Protein AF-H9CIJ1-F1 (afdb_monomer_lite)

Secondary structure (DSSP, 8-state):
-------TT-HHHHHHHHHHHHHHHTTS---EEEEE-S-GGGHHHHHHHHHHHSS-SSS-EEEEEPSP--SSHHHHHHHHHHHTTT--GGGEEE--GGGGSHHHHHHHHHHHS-TTHHHHSSTTT----------SS--TT-HHHHHHHHHIIIIIIIIIHHHHHHHHPPPPSSSSHHHHHHHHHHHHHHSPPPPGGG--------EEETTEEE-

Sequence (215 aa):
CFYHSGQYDSQDHFAQLDKKLKEHEGGRIPNRLFYLSIPPNIFIDAVRCASLSASSGNGWTRVIVEKPFGRDSESSAALTKALKQYLEEDQIFRIDHYLGKELVENLSVLRFSNLIFEPLWSRQYIRNVQLIFSEDFGTEGRGGYFDNYGIIRDIMQNHLLQILALFAMETPVSLDAEDIRNEKVKVLRSMRPLQLENVVTGQYKSHVRGGVTYP

InterPro domains:
  IPR001282 Glucose-6-phosphate dehydrogenase [PR00079] (62-75)
  IPR001282 Glucose-6-phosphate dehydrogenase [PR00079] (86-114)
  IPR001282 Glucose-6-phosphate dehydrogenase [PR00079] (138-155)
  IPR001282 Glucose-6-phosphate dehydrogenase [PR00079] (156-172)
  IPR001282 Glucose-6-phosphate dehydrogenase [PTHR23429] (1-211)
  IPR019796 Glucose-6-phosphate dehydrogenase, active site [PS00069] (96-102)
  IPR022674 Glucose-6-phosphate dehydrogenase, NAD-binding [PF00479] (1-106)
  IPR022675 Glucose-6-phosphate dehydrogenase, C-terminal [PF02781] (109-207)
  IPR036291 NAD(P)-binding domain superfamily [SSF51735] (1-109)

pLDDT: mean 92.97, std 5.5, range [62.75, 98.31]

Foldseek 3Di:
DDDADDDQQDLVSLLVVQVVVVVVCVPDQDEEEAEPPDDPVSVLSNLQSCLPRPARPRYHAAYEDEDDCAQDPVSNVVSVVSNVVRDDPVRYHYDDPLCVDPVLVCLLCVAPVDPVNPVCLDPVNDPDDDDDDDDQADCVPVCVVCVVRDPCSVDVVGNVLSSVLSSNFDNFPDPDPVSSVVSSVVVVVPDDDDDVVNDDDDDDDWDDDPNDIGD

Structure (mmCIF, N/CA/C/O backbone):
data_AF-H9CIJ1-F1
#
_entry.id   AF-H9CIJ1-F1
#
loop_
_atom_site.group_PDB
_atom_site.id
_atom_site.type_symbol
_atom_site.label_atom_id
_atom_site.label_alt_id
_atom_site.label_comp_id
_atom_site.label_asym_id
_atom_site.label_entity_id
_atom_site.label_seq_id
_atom_site.pdbx_PDB_ins_code
_atom_site.Cartn_x
_atom_site.Cartn_y
_atom_site.Cartn_z
_atom_site.occupancy
_atom_site.B_iso_or_equiv
_atom_site.auth_seq_id
_atom_site.auth_comp_id
_atom_site.auth_asym_id
_atom_site.auth_atom_id
_atom_site.pdbx_PDB_model_num
ATOM 1 N N . CYS A 1 1 ? 27.612 -1.703 -7.496 1.00 87.94 1 CYS A N 1
ATOM 2 C CA . CYS A 1 1 ? 26.614 -0.614 -7.519 1.00 87.94 1 CYS A CA 1
ATOM 3 C C . CYS A 1 1 ? 26.983 0.315 -8.666 1.00 87.94 1 CYS A C 1
ATOM 5 O O . CYS A 1 1 ? 28.164 0.618 -8.797 1.00 87.94 1 CYS A O 1
ATOM 7 N N . PHE A 1 2 ? 26.028 0.698 -9.509 1.00 94.06 2 PHE A N 1
ATOM 8 C CA . PHE A 1 2 ? 26.248 1.635 -10.610 1.00 94.06 2 PHE A CA 1
ATOM 9 C C . PHE A 1 2 ? 25.092 2.635 -10.664 1.00 94.06 2 PHE A C 1
ATOM 11 O O . PHE A 1 2 ? 24.019 2.375 -10.123 1.00 94.06 2 PHE A O 1
ATOM 18 N N . TYR A 1 3 ? 25.324 3.768 -11.318 1.00 95.75 3 TYR A N 1
ATOM 19 C CA . TYR A 1 3 ? 24.319 4.797 -11.552 1.00 95.75 3 TYR A CA 1
ATOM 20 C C . TYR A 1 3 ? 24.080 4.956 -13.056 1.00 95.75 3 TYR A C 1
ATOM 22 O O . TYR A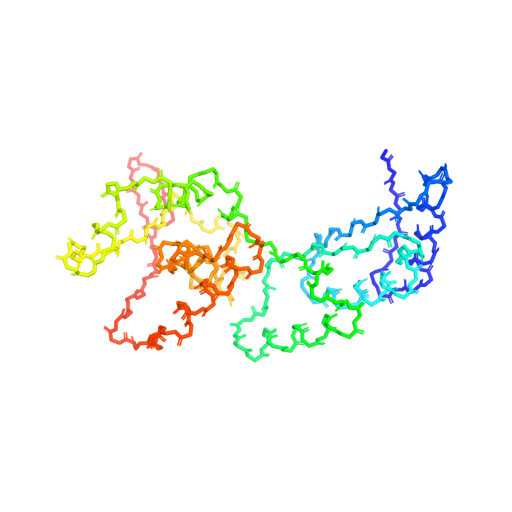 1 3 ? 25.017 4.851 -13.852 1.00 95.75 3 TYR A O 1
ATOM 30 N N . HIS A 1 4 ? 22.831 5.210 -13.438 1.00 95.62 4 HIS A N 1
ATOM 31 C CA . HIS A 1 4 ? 22.439 5.510 -14.810 1.00 95.62 4 HIS A CA 1
ATOM 32 C C . HIS A 1 4 ? 21.475 6.700 -14.810 1.00 95.62 4 HIS A C 1
ATOM 34 O O . HIS A 1 4 ? 20.435 6.655 -14.157 1.00 95.62 4 HIS A O 1
ATOM 40 N N . SER A 1 5 ? 21.839 7.773 -15.512 1.00 97.25 5 SER A N 1
ATOM 41 C CA . SER A 1 5 ? 21.004 8.967 -15.664 1.00 97.25 5 SER A CA 1
ATOM 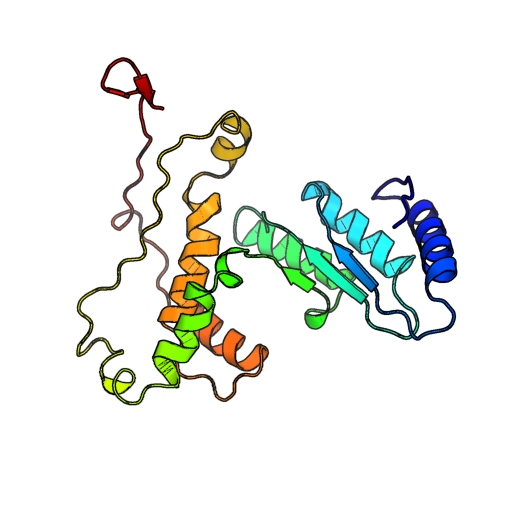42 C C . SER A 1 5 ? 1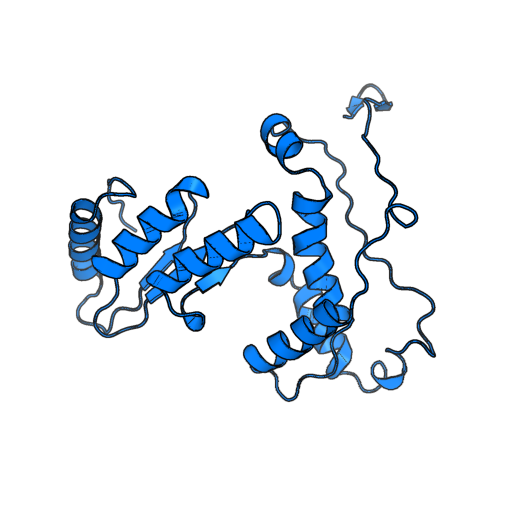9.968 8.769 -16.768 1.00 97.25 5 SER A C 1
ATOM 44 O O . SER A 1 5 ? 20.327 8.330 -17.858 1.00 97.25 5 SER A O 1
ATOM 46 N N . GLY A 1 6 ? 18.721 9.170 -16.529 1.00 96.06 6 GLY A N 1
ATOM 47 C CA . GLY A 1 6 ? 17.650 9.094 -17.519 1.00 96.06 6 GLY A CA 1
ATOM 48 C C . GLY A 1 6 ? 16.382 9.813 -17.065 1.00 96.06 6 GLY A C 1
ATOM 49 O O . GLY A 1 6 ? 16.273 10.240 -15.918 1.00 96.06 6 GLY A O 1
ATOM 50 N N . GLN A 1 7 ? 15.435 9.943 -17.990 1.00 96.69 7 GLN A N 1
ATOM 51 C CA . GLN A 1 7 ? 14.094 10.486 -17.743 1.00 96.69 7 GLN A CA 1
ATOM 52 C C . GLN A 1 7 ? 13.100 9.348 -17.505 1.00 96.69 7 GLN A C 1
ATOM 54 O O . GLN A 1 7 ? 13.208 8.295 -18.135 1.00 96.69 7 GLN A O 1
ATOM 59 N N . TYR A 1 8 ? 12.126 9.569 -16.622 1.00 96.25 8 TYR A N 1
ATOM 60 C CA . TYR A 1 8 ? 11.169 8.539 -16.202 1.00 96.25 8 TYR A CA 1
ATOM 61 C C . TYR A 1 8 ? 10.128 8.170 -17.267 1.00 96.25 8 TYR A C 1
ATOM 63 O O . TYR A 1 8 ? 9.549 7.090 -17.211 1.00 96.25 8 TYR A O 1
ATOM 71 N N . ASP A 1 9 ? 9.896 9.054 -18.233 1.00 95.38 9 ASP A N 1
ATOM 72 C CA . ASP A 1 9 ? 8.912 8.924 -19.308 1.00 95.38 9 ASP A CA 1
ATOM 73 C C . ASP A 1 9 ? 9.524 8.508 -20.658 1.00 95.38 9 ASP A C 1
ATOM 75 O O . ASP A 1 9 ? 8.799 8.322 -21.637 1.00 95.38 9 ASP A O 1
ATOM 79 N N . SER A 1 10 ? 10.846 8.321 -20.717 1.00 97.44 10 SER A N 1
ATOM 80 C CA . SER A 1 10 ? 11.573 8.015 -21.950 1.00 97.44 10 SER A CA 1
ATOM 81 C C . SER A 1 10 ? 11.865 6.521 -22.090 1.00 97.44 10 SER A C 1
ATOM 83 O O . SER A 1 10 ? 12.721 5.963 -21.398 1.00 97.44 10 SER A O 1
ATOM 85 N N . GLN A 1 11 ? 11.213 5.879 -23.062 1.00 96.44 11 GLN A N 1
ATOM 86 C CA . GLN A 1 11 ? 11.488 4.480 -23.409 1.00 96.44 11 GLN A CA 1
ATOM 87 C C . GLN A 1 11 ? 12.934 4.265 -23.877 1.00 96.44 11 GLN A C 1
ATOM 89 O O . GLN A 1 11 ? 13.514 3.228 -23.560 1.00 96.44 11 GLN A O 1
ATOM 94 N N . ASP A 1 12 ? 13.532 5.242 -24.566 1.00 97.69 12 ASP A N 1
ATOM 95 C CA . ASP A 1 12 ? 14.924 5.173 -25.022 1.00 97.69 12 ASP A CA 1
ATOM 96 C C . ASP A 1 12 ? 15.903 5.147 -23.845 1.00 97.69 12 ASP A C 1
ATOM 98 O O . ASP A 1 12 ? 16.852 4.361 -23.845 1.00 97.69 12 ASP A O 1
ATOM 102 N N . HIS A 1 13 ? 15.663 5.959 -22.810 1.00 97.88 13 HIS A N 1
ATOM 103 C CA . HIS A 1 13 ? 16.471 5.922 -21.590 1.00 97.88 13 HIS A CA 1
ATOM 104 C C . HIS A 1 13 ? 16.304 4.593 -20.841 1.00 97.88 13 HIS A C 1
ATOM 106 O O . HIS A 1 13 ? 17.291 4.030 -20.372 1.00 97.88 13 HIS A O 1
ATOM 112 N N . PHE A 1 14 ? 15.097 4.022 -20.791 1.00 97.88 14 PHE A N 1
ATOM 113 C CA . PHE A 1 14 ? 14.906 2.687 -20.213 1.00 97.88 14 PHE A CA 1
ATOM 114 C C . PHE A 1 14 ? 15.541 1.568 -21.052 1.00 97.88 14 PHE A C 1
ATOM 116 O O . PHE A 1 14 ? 16.057 0.609 -20.487 1.00 97.88 14 PHE A O 1
ATOM 123 N N . ALA A 1 15 ? 15.590 1.695 -22.379 1.00 97.62 15 ALA A N 1
ATOM 124 C CA . ALA A 1 15 ? 16.319 0.758 -23.233 1.00 97.62 15 ALA A CA 1
ATOM 125 C C . ALA A 1 15 ? 17.843 0.854 -23.019 1.00 97.62 15 ALA A C 1
ATOM 127 O O . ALA A 1 15 ? 18.559 -0.146 -23.090 1.00 97.62 15 ALA A O 1
ATOM 128 N N . GLN A 1 16 ? 18.367 2.048 -22.726 1.00 97.56 16 GLN A N 1
ATOM 129 C CA . GLN A 1 16 ? 19.763 2.220 -22.308 1.00 97.56 16 GLN A CA 1
ATOM 130 C C . GLN A 1 16 ? 20.016 1.613 -20.921 1.00 97.56 16 GLN A C 1
ATOM 132 O O . GLN A 1 16 ? 21.038 0.947 -20.727 1.00 97.56 16 GLN A O 1
ATOM 137 N N . LEU A 1 17 ? 19.070 1.769 -19.990 1.00 97.19 17 LEU A N 1
ATOM 138 C CA . LEU A 1 17 ? 19.109 1.105 -18.689 1.00 97.19 17 LEU A CA 1
ATOM 139 C C . LEU A 1 17 ? 19.108 -0.423 -18.839 1.00 97.19 17 LEU A C 1
ATOM 141 O O . LEU A 1 17 ? 19.898 -1.086 -18.178 1.00 97.19 17 LEU A O 1
ATOM 145 N N . ASP A 1 18 ? 18.293 -0.991 -19.730 1.00 96.31 18 ASP A N 1
ATOM 146 C CA . ASP A 1 18 ? 18.285 -2.431 -20.020 1.00 96.31 18 ASP A CA 1
ATOM 147 C C . ASP A 1 18 ? 19.647 -2.938 -20.508 1.00 96.31 18 ASP A C 1
ATOM 149 O O . ASP A 1 18 ? 20.139 -3.953 -20.013 1.00 96.31 18 ASP A O 1
ATOM 153 N N . LYS A 1 19 ? 20.302 -2.209 -21.422 1.00 95.00 19 LYS A N 1
ATOM 154 C CA . LYS A 1 19 ? 21.665 -2.543 -21.874 1.00 95.00 19 LYS A CA 1
ATOM 155 C C . LYS A 1 19 ? 22.646 -2.567 -20.702 1.00 95.00 19 LYS A C 1
ATOM 157 O O . LYS A 1 19 ? 23.382 -3.537 -20.544 1.00 95.00 19 LYS A O 1
ATOM 162 N N . LYS A 1 20 ? 22.595 -1.543 -19.845 1.00 94.94 20 LYS A N 1
ATOM 163 C CA . LYS A 1 20 ? 23.394 -1.463 -18.613 1.00 94.94 20 LYS A CA 1
ATOM 164 C C . LYS A 1 20 ? 23.110 -2.621 -17.658 1.00 94.94 20 LYS A C 1
ATOM 166 O O . LYS A 1 20 ? 24.041 -3.183 -17.095 1.00 94.94 20 LYS A O 1
ATOM 171 N N . LEU A 1 21 ? 21.846 -2.997 -17.472 1.00 94.44 21 LEU A N 1
ATOM 172 C CA . LEU A 1 21 ? 21.475 -4.137 -16.633 1.00 94.44 21 LEU A CA 1
ATOM 173 C C . LEU A 1 21 ? 22.071 -5.433 -17.194 1.00 94.44 21 LEU A C 1
ATOM 175 O O . LEU A 1 21 ? 22.736 -6.154 -16.457 1.00 94.44 21 LEU A O 1
ATOM 179 N N . LYS A 1 22 ? 21.941 -5.675 -18.504 1.00 92.88 22 LYS A N 1
ATOM 180 C CA . LYS A 1 22 ? 22.486 -6.863 -19.186 1.00 92.88 22 LYS A CA 1
ATOM 181 C C . LYS A 1 22 ? 24.000 -7.013 -19.040 1.00 92.88 22 LYS A C 1
ATOM 183 O O . LYS A 1 22 ? 24.475 -8.132 -18.854 1.00 92.88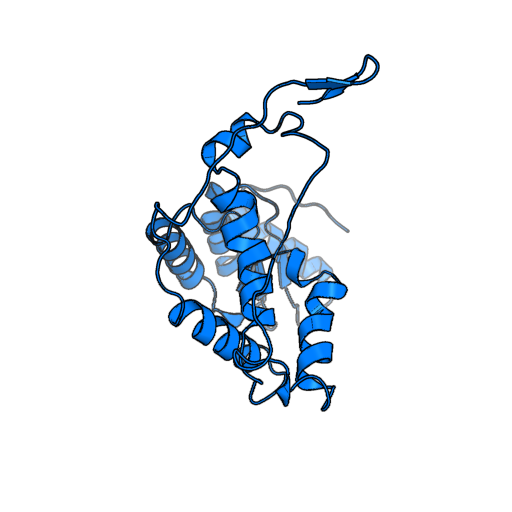 22 LYS A O 1
ATOM 188 N N . GLU A 1 23 ? 24.755 -5.911 -19.048 1.00 92.56 23 GLU A N 1
ATOM 189 C CA . GLU A 1 23 ? 26.204 -5.917 -18.767 1.00 92.56 23 GLU A CA 1
ATOM 190 C C . GLU A 1 23 ? 26.532 -6.524 -17.388 1.00 92.56 23 GLU A C 1
ATOM 192 O O . GLU A 1 23 ? 27.588 -7.129 -17.206 1.00 92.56 23 GLU A O 1
ATOM 197 N N . HIS A 1 24 ? 25.617 -6.406 -16.421 1.00 89.44 24 HIS A N 1
ATOM 198 C CA . HIS A 1 24 ? 25.786 -6.877 -15.045 1.00 89.44 24 HIS A CA 1
ATOM 199 C C . HIS A 1 24 ? 25.094 -8.217 -14.739 1.00 89.44 24 HIS A C 1
ATOM 201 O O . HIS A 1 24 ? 25.317 -8.784 -13.669 1.00 89.44 24 HIS A O 1
ATOM 207 N N . GLU A 1 25 ? 24.286 -8.753 -15.654 1.00 90.62 25 GLU A N 1
ATOM 208 C CA . GLU A 1 25 ? 23.528 -9.999 -15.452 1.00 90.62 25 GLU A CA 1
ATOM 209 C C . GLU A 1 25 ? 24.384 -11.264 -15.649 1.00 90.62 25 GLU A C 1
ATOM 211 O O . GLU A 1 25 ? 24.026 -12.346 -15.176 1.00 90.62 25 GLU A O 1
ATOM 216 N N . GLY A 1 26 ? 25.549 -11.138 -16.297 1.00 80.00 26 GLY A N 1
ATOM 217 C CA . GLY A 1 26 ? 26.584 -12.179 -16.327 1.00 80.00 26 GLY A CA 1
ATOM 218 C C . GLY A 1 26 ? 26.123 -13.526 -16.898 1.00 80.00 26 GLY A C 1
ATOM 219 O O . GLY A 1 26 ? 26.611 -14.568 -16.465 1.00 80.00 26 GLY A O 1
ATOM 220 N N . GLY A 1 27 ? 25.153 -13.519 -17.821 1.00 77.38 27 GLY A N 1
ATOM 221 C CA . GLY A 1 27 ? 24.619 -14.723 -18.472 1.00 77.38 27 GLY A CA 1
ATOM 222 C C . GLY A 1 27 ? 23.672 -15.575 -17.615 1.00 77.38 27 GLY A C 1
ATOM 223 O O . GLY A 1 27 ? 23.308 -16.674 -18.029 1.00 77.38 27 GLY A O 1
ATOM 224 N N . ARG A 1 28 ? 23.263 -15.104 -16.430 1.00 84.69 28 ARG A N 1
ATOM 225 C CA . ARG A 1 28 ? 22.241 -15.765 -15.598 1.00 84.69 28 ARG A CA 1
ATOM 226 C C . ARG A 1 28 ? 20.836 -15.369 -16.051 1.00 84.69 28 ARG A C 1
ATOM 228 O O . ARG A 1 28 ? 20.667 -14.352 -16.715 1.00 84.69 28 ARG A O 1
ATOM 235 N N . ILE A 1 29 ? 19.822 -16.140 -15.644 1.00 88.06 29 ILE A N 1
ATOM 236 C CA . ILE A 1 29 ? 18.417 -15.719 -15.764 1.00 88.06 29 ILE A CA 1
ATOM 237 C C . ILE A 1 29 ? 18.234 -14.470 -14.889 1.00 88.06 29 ILE A C 1
ATOM 239 O O . ILE A 1 29 ? 18.385 -14.573 -13.666 1.00 88.06 29 ILE A O 1
ATOM 243 N N . PRO A 1 30 ? 17.955 -13.292 -15.473 1.00 90.75 30 PRO A N 1
ATOM 244 C CA . PRO A 1 30 ? 17.971 -12.068 -14.702 1.00 90.75 30 PRO A CA 1
ATOM 245 C C . PRO A 1 30 ? 16.626 -11.844 -14.031 1.00 90.75 30 PRO A C 1
ATOM 247 O O . PRO A 1 30 ? 15.597 -11.777 -14.688 1.00 90.75 30 PRO A O 1
ATOM 250 N N . ASN A 1 31 ? 16.623 -11.695 -12.716 1.00 95.06 31 ASN A N 1
ATOM 251 C CA . ASN A 1 31 ? 15.443 -11.262 -11.982 1.00 95.06 31 ASN A CA 1
ATOM 252 C C . ASN A 1 31 ? 15.577 -9.771 -11.683 1.00 95.06 31 ASN A C 1
ATOM 254 O O . ASN A 1 31 ? 16.600 -9.344 -11.144 1.00 95.06 31 ASN A O 1
ATOM 258 N N . ARG A 1 32 ? 14.570 -8.975 -12.052 1.00 96.06 32 ARG A N 1
ATOM 259 C CA . ARG A 1 32 ? 14.630 -7.510 -11.980 1.00 96.06 32 ARG A CA 1
ATOM 260 C C . ARG A 1 32 ? 13.612 -6.974 -10.985 1.00 96.06 32 ARG A C 1
ATOM 262 O O . ARG A 1 32 ? 12.416 -7.232 -11.102 1.00 96.06 32 ARG A O 1
ATOM 269 N N . LEU A 1 33 ? 14.099 -6.207 -10.016 1.00 97.38 33 LEU A N 1
ATOM 270 C CA . LEU A 1 33 ? 13.287 -5.529 -9.012 1.00 97.38 33 LEU A CA 1
ATOM 271 C C . LEU A 1 33 ? 13.433 -4.017 -9.190 1.00 97.38 33 LEU A C 1
ATOM 273 O O . LEU A 1 33 ? 14.516 -3.471 -8.988 1.00 97.38 33 LEU A O 1
ATOM 277 N N . PHE A 1 34 ? 12.345 -3.348 -9.555 1.00 97.56 34 PHE A N 1
ATOM 278 C CA . PHE A 1 34 ? 12.297 -1.895 -9.686 1.00 97.56 34 PHE A CA 1
ATOM 279 C C . PHE A 1 34 ? 11.691 -1.286 -8.425 1.00 97.56 34 PHE A C 1
ATOM 281 O O . PHE A 1 34 ? 10.513 -1.488 -8.147 1.00 97.56 34 PHE A O 1
ATOM 288 N N . TYR A 1 35 ? 12.483 -0.532 -7.662 1.00 97.75 35 TYR A N 1
ATOM 289 C CA . TYR A 1 35 ? 11.990 0.218 -6.506 1.00 97.75 35 TYR A CA 1
ATOM 290 C C . TYR A 1 35 ? 11.657 1.651 -6.921 1.00 97.75 35 TYR A C 1
ATOM 292 O O . TYR A 1 35 ? 12.555 2.433 -7.236 1.00 97.75 35 TYR A O 1
ATOM 300 N N . LEU A 1 36 ? 10.375 2.017 -6.903 1.00 96.12 36 LEU A N 1
ATOM 301 C CA . LEU A 1 36 ? 9.918 3.346 -7.310 1.00 96.12 36 LEU A CA 1
ATOM 302 C C . LEU A 1 36 ? 9.931 4.322 -6.133 1.00 96.12 36 LEU A C 1
ATOM 304 O O . LEU A 1 36 ? 8.896 4.682 -5.581 1.00 96.12 36 LEU A O 1
ATOM 308 N N . SER A 1 37 ? 11.132 4.783 -5.778 1.00 94.38 37 SER A N 1
ATOM 309 C CA . SER A 1 37 ? 11.338 5.873 -4.814 1.00 94.38 37 SER A CA 1
ATOM 310 C C . SER A 1 37 ? 11.217 7.236 -5.510 1.00 94.38 37 SER A C 1
ATOM 312 O O . SER A 1 37 ? 12.170 8.009 -5.599 1.00 94.38 37 SER A O 1
ATOM 314 N N . ILE A 1 38 ? 10.050 7.482 -6.111 1.00 94.00 38 ILE A N 1
ATOM 315 C CA . ILE A 1 38 ? 9.760 8.657 -6.947 1.00 94.00 38 ILE A CA 1
ATOM 316 C C . ILE A 1 38 ? 8.377 9.238 -6.609 1.00 94.00 38 ILE A C 1
ATOM 318 O O . ILE A 1 38 ? 7.569 8.568 -5.969 1.00 94.00 38 ILE A O 1
ATOM 322 N N . PRO A 1 39 ? 8.065 10.476 -7.029 1.00 90.62 39 PRO A N 1
ATOM 323 C CA . PRO A 1 39 ? 6.733 11.045 -6.851 1.00 90.62 39 PRO A CA 1
ATOM 324 C C . PRO A 1 39 ? 5.611 10.231 -7.542 1.00 90.62 39 PRO A C 1
ATOM 326 O O . PRO A 1 39 ? 5.806 9.755 -8.665 1.00 90.62 39 PRO A O 1
ATOM 329 N N . PRO A 1 40 ? 4.404 10.127 -6.944 1.00 87.69 40 PRO A N 1
ATOM 330 C CA . PRO A 1 40 ? 3.308 9.293 -7.459 1.00 87.69 40 PRO A CA 1
ATOM 331 C C . PRO A 1 40 ? 2.822 9.647 -8.864 1.00 87.69 40 PRO A C 1
ATOM 333 O O . PRO A 1 40 ? 2.372 8.776 -9.605 1.00 87.69 40 PRO A O 1
ATOM 336 N N . ASN A 1 41 ? 2.922 10.921 -9.251 1.00 88.94 41 ASN A N 1
ATOM 337 C CA . ASN A 1 41 ? 2.524 11.398 -10.576 1.00 88.94 41 ASN A CA 1
ATOM 338 C C . ASN A 1 41 ? 3.388 10.824 -11.710 1.00 88.94 41 ASN A C 1
ATOM 340 O O . ASN A 1 41 ? 3.000 10.945 -12.863 1.00 88.94 41 ASN A O 1
ATOM 344 N N . ILE A 1 42 ? 4.527 10.204 -11.387 1.00 94.31 42 ILE A N 1
ATOM 345 C CA . ILE A 1 42 ? 5.480 9.644 -12.354 1.00 94.31 42 ILE A CA 1
ATOM 346 C C . ILE A 1 42 ? 5.445 8.101 -12.351 1.00 94.31 42 ILE A C 1
ATOM 348 O O . ILE A 1 42 ? 6.026 7.459 -13.223 1.00 94.31 42 ILE A O 1
ATOM 352 N N . PHE A 1 43 ? 4.723 7.470 -11.412 1.00 93.19 43 PHE A N 1
ATOM 353 C CA . PHE A 1 43 ? 4.672 6.006 -11.287 1.00 93.19 43 PHE A CA 1
ATOM 354 C C . PHE A 1 43 ? 4.281 5.309 -12.584 1.00 93.19 43 PHE A C 1
ATOM 356 O O . PHE A 1 43 ? 4.948 4.363 -12.991 1.00 93.19 43 PHE A O 1
ATOM 363 N N . ILE A 1 44 ? 3.217 5.774 -13.239 1.00 95.62 44 ILE A N 1
ATOM 364 C CA . ILE A 1 44 ? 2.688 5.104 -14.430 1.00 95.62 44 ILE A CA 1
ATOM 365 C C . ILE A 1 44 ? 3.662 5.203 -15.602 1.00 95.62 44 ILE A C 1
ATOM 367 O O . ILE A 1 44 ? 3.883 4.203 -16.282 1.00 95.62 44 ILE A O 1
ATOM 371 N N . ASP A 1 45 ? 4.286 6.362 -15.810 1.00 96.38 45 ASP A N 1
ATOM 372 C CA . ASP A 1 45 ? 5.265 6.541 -16.883 1.00 96.38 45 ASP A CA 1
ATOM 373 C C . ASP A 1 45 ? 6.506 5.671 -16.662 1.00 96.38 45 ASP A C 1
ATOM 375 O O . ASP A 1 45 ? 6.935 4.972 -17.584 1.00 96.38 45 ASP A O 1
ATOM 379 N N . ALA A 1 46 ? 7.018 5.633 -15.427 1.00 96.88 46 ALA A N 1
ATOM 380 C CA . ALA A 1 46 ? 8.154 4.794 -15.064 1.00 96.88 46 ALA A CA 1
ATOM 381 C C . ALA A 1 46 ? 7.830 3.299 -15.209 1.00 96.88 46 ALA A C 1
ATOM 383 O O . ALA A 1 46 ? 8.624 2.555 -15.780 1.00 96.88 46 ALA A O 1
ATOM 384 N N . VAL A 1 47 ? 6.656 2.852 -14.744 1.00 97.06 47 VAL A N 1
ATOM 385 C CA . VAL A 1 47 ? 6.202 1.457 -14.883 1.00 97.06 47 VAL A CA 1
ATOM 386 C C . VAL A 1 47 ? 6.024 1.075 -16.345 1.00 97.06 47 VAL A C 1
ATOM 388 O O . VAL A 1 47 ? 6.492 0.011 -16.745 1.00 97.06 47 VAL A O 1
ATOM 391 N N . ARG A 1 48 ? 5.395 1.934 -17.154 1.00 97.44 48 ARG A N 1
ATOM 392 C CA . ARG A 1 48 ? 5.234 1.711 -18.594 1.00 97.44 48 ARG A CA 1
ATOM 393 C C . ARG A 1 48 ? 6.592 1.510 -19.258 1.00 97.44 48 ARG A C 1
ATOM 395 O O . ARG A 1 48 ? 6.784 0.526 -19.963 1.00 97.44 48 ARG A O 1
ATOM 402 N N . CYS A 1 49 ? 7.535 2.425 -19.038 1.00 97.31 49 CYS A N 1
ATOM 403 C CA . CYS A 1 49 ? 8.848 2.350 -19.676 1.00 97.31 49 CYS A CA 1
ATOM 404 C C . CYS A 1 49 ? 9.671 1.160 -19.157 1.00 97.31 49 CYS A C 1
ATOM 406 O O . CYS A 1 49 ? 10.328 0.484 -19.947 1.00 97.31 49 CYS A O 1
ATOM 408 N N . ALA A 1 50 ? 9.592 0.854 -17.858 1.00 96.38 50 ALA A N 1
ATOM 409 C CA . ALA A 1 50 ? 10.241 -0.315 -17.273 1.00 96.38 50 ALA A CA 1
ATOM 410 C C . ALA A 1 50 ? 9.686 -1.623 -17.848 1.00 96.38 50 ALA A C 1
ATOM 412 O O . ALA A 1 50 ? 10.467 -2.480 -18.245 1.00 96.38 50 ALA A O 1
ATOM 413 N N . SER A 1 51 ? 8.361 -1.760 -17.929 1.00 96.12 51 SER A N 1
ATOM 414 C CA . SER A 1 51 ? 7.690 -2.949 -18.465 1.00 96.12 51 SER A CA 1
ATOM 415 C C . SER A 1 51 ? 7.995 -3.153 -19.953 1.00 96.12 51 SER A C 1
ATOM 417 O O . SER A 1 51 ? 8.351 -4.253 -20.356 1.00 96.12 51 SER A O 1
ATOM 419 N N . LEU A 1 52 ? 7.947 -2.093 -20.769 1.00 95.44 52 LEU A N 1
ATOM 420 C CA . LEU A 1 52 ? 8.149 -2.210 -22.218 1.00 95.44 52 LEU A CA 1
ATOM 421 C C . LEU A 1 52 ? 9.617 -2.362 -22.635 1.00 95.44 52 LEU A C 1
ATOM 423 O O . LEU A 1 52 ? 9.904 -3.080 -23.591 1.00 95.44 52 LEU A O 1
ATOM 427 N N . SER A 1 53 ? 10.539 -1.677 -21.954 1.00 96.69 53 SER A N 1
ATOM 428 C CA . SER A 1 53 ? 11.925 -1.548 -22.428 1.00 96.69 53 SER A CA 1
ATOM 429 C C . SER A 1 53 ? 12.961 -2.206 -21.522 1.00 96.69 53 SER A C 1
ATOM 431 O O . SER A 1 53 ? 14.074 -2.458 -21.978 1.00 96.69 53 SER A O 1
ATOM 433 N N . ALA A 1 54 ? 12.638 -2.461 -20.251 1.00 95.69 54 ALA A N 1
ATOM 434 C CA . ALA A 1 54 ? 13.597 -2.933 -19.252 1.00 95.69 54 ALA A CA 1
ATOM 435 C C . ALA A 1 54 ? 13.089 -4.108 -18.403 1.00 95.69 54 ALA A C 1
ATOM 437 O O . ALA A 1 54 ? 13.692 -4.432 -17.373 1.00 95.69 54 ALA A O 1
ATOM 438 N N . SER A 1 55 ? 12.033 -4.800 -18.825 1.00 94.94 55 SER A N 1
ATOM 439 C CA . SER A 1 55 ? 11.606 -6.040 -18.187 1.00 94.94 55 SER A CA 1
ATOM 440 C C . SER A 1 55 ? 12.621 -7.150 -18.446 1.00 94.94 55 SER A C 1
ATOM 442 O O . SER A 1 55 ? 13.285 -7.195 -19.483 1.00 94.94 55 SER A O 1
ATOM 444 N N . SER A 1 56 ? 12.736 -8.082 -17.509 1.00 93.19 56 SER A N 1
ATOM 445 C CA . SER A 1 56 ? 13.481 -9.311 -17.755 1.00 93.19 56 SER A CA 1
ATOM 446 C C . SER A 1 56 ? 12.793 -10.145 -18.836 1.00 93.19 56 SER A C 1
ATOM 448 O O . SER A 1 56 ? 11.582 -10.338 -18.782 1.00 93.19 56 SER A O 1
ATOM 450 N N . GLY A 1 57 ? 13.563 -10.652 -19.803 1.00 87.19 57 GLY A N 1
ATOM 451 C CA . GLY A 1 57 ? 13.033 -11.516 -20.863 1.00 87.19 57 GLY A CA 1
ATOM 452 C C . GLY A 1 57 ? 12.806 -12.970 -20.434 1.00 87.19 57 GLY A C 1
ATOM 453 O O . GLY A 1 57 ? 11.914 -13.620 -20.963 1.00 87.19 57 GLY A O 1
ATOM 454 N N . ASN A 1 58 ? 13.597 -13.475 -19.476 1.00 88.94 58 ASN A N 1
ATOM 455 C CA . ASN A 1 58 ? 13.596 -14.895 -19.081 1.00 88.94 58 ASN A CA 1
ATOM 456 C C . ASN A 1 58 ? 13.386 -15.122 -17.572 1.00 88.94 58 ASN A C 1
ATOM 458 O O . ASN A 1 58 ? 13.205 -16.261 -17.148 1.00 88.94 58 ASN A O 1
ATOM 462 N N . GLY A 1 59 ? 13.479 -14.073 -16.753 1.00 93.25 59 GLY A N 1
ATOM 463 C CA . GLY A 1 59 ? 13.237 -14.114 -15.309 1.00 93.25 59 GLY A CA 1
ATOM 464 C C . GLY A 1 59 ? 12.040 -13.254 -14.923 1.00 93.25 59 GLY A C 1
ATOM 465 O O . GLY A 1 59 ? 11.337 -12.721 -15.780 1.00 93.25 59 GLY A O 1
ATOM 466 N N . TRP A 1 60 ? 11.801 -13.091 -13.622 1.00 95.50 60 TRP A N 1
ATOM 467 C CA . TRP A 1 60 ? 10.697 -12.249 -13.168 1.00 95.50 60 TRP A CA 1
ATOM 468 C C . TRP A 1 60 ? 11.073 -10.767 -13.175 1.00 95.50 60 TRP A C 1
ATOM 470 O O . TRP A 1 60 ? 12.224 -10.380 -12.958 1.00 95.50 60 TRP A O 1
ATOM 480 N N . THR A 1 61 ? 10.056 -9.933 -13.376 1.00 96.94 61 THR A N 1
ATOM 481 C CA . THR A 1 61 ? 10.117 -8.489 -13.146 1.00 96.94 61 THR A CA 1
ATOM 482 C C . THR A 1 61 ? 9.099 -8.138 -12.076 1.00 96.94 61 THR A C 1
ATOM 484 O O . THR A 1 61 ? 7.943 -8.537 -12.183 1.00 96.94 61 THR A O 1
ATOM 487 N N . ARG A 1 62 ? 9.528 -7.430 -11.032 1.00 97.75 62 ARG A N 1
ATOM 488 C CA . ARG A 1 62 ? 8.674 -6.972 -9.930 1.00 97.75 62 ARG A CA 1
ATOM 489 C C . ARG A 1 62 ? 8.900 -5.492 -9.686 1.00 97.75 62 ARG A C 1
ATOM 491 O O . ARG A 1 62 ? 10.017 -4.998 -9.844 1.00 97.75 62 ARG A O 1
ATOM 498 N N . VAL A 1 63 ? 7.850 -4.798 -9.277 1.00 97.88 63 VAL A N 1
ATOM 499 C CA . VAL A 1 63 ? 7.869 -3.363 -9.014 1.00 97.88 63 VAL A CA 1
ATOM 500 C C . VAL A 1 63 ? 7.391 -3.106 -7.595 1.00 97.88 63 VAL A C 1
ATOM 502 O O . VAL A 1 63 ? 6.299 -3.523 -7.216 1.00 97.88 63 VAL A O 1
ATOM 505 N N . ILE A 1 64 ? 8.211 -2.400 -6.825 1.00 97.50 64 ILE A N 1
ATOM 506 C CA . ILE A 1 64 ? 7.870 -1.896 -5.500 1.00 97.50 64 ILE A CA 1
ATOM 507 C C . ILE A 1 64 ? 7.368 -0.459 -5.650 1.00 97.50 64 ILE A C 1
ATOM 509 O O . ILE A 1 64 ? 8.071 0.387 -6.206 1.00 97.50 64 ILE A O 1
ATOM 513 N N . VAL A 1 65 ? 6.163 -0.192 -5.149 1.00 95.12 65 VAL A N 1
ATOM 514 C CA . VAL A 1 65 ? 5.523 1.131 -5.153 1.00 95.12 65 VAL A CA 1
ATOM 515 C C . VAL A 1 65 ? 5.241 1.596 -3.729 1.00 95.12 65 VAL A C 1
ATOM 517 O O . VAL A 1 65 ? 4.745 0.833 -2.899 1.00 95.12 65 VAL A O 1
ATOM 520 N N . GLU A 1 66 ? 5.535 2.864 -3.464 1.00 93.31 66 GLU A N 1
ATOM 521 C CA . GLU A 1 66 ? 5.331 3.513 -2.166 1.00 93.31 66 GLU A CA 1
ATOM 522 C C . GLU A 1 66 ? 4.016 4.293 -2.109 1.00 93.31 66 GLU A C 1
ATOM 524 O O . GLU A 1 66 ? 3.463 4.703 -3.135 1.00 93.31 66 GLU A O 1
ATOM 529 N N . LYS A 1 67 ? 3.522 4.528 -0.887 1.00 90.31 67 LYS A N 1
ATOM 530 C CA . LYS A 1 67 ? 2.371 5.411 -0.659 1.00 90.31 67 LYS A CA 1
ATOM 531 C C . LYS A 1 67 ? 2.698 6.840 -1.129 1.00 90.31 67 LYS A C 1
ATOM 533 O O . LYS A 1 67 ? 3.847 7.270 -1.003 1.00 90.31 67 LYS A O 1
ATOM 538 N N . PRO A 1 68 ? 1.709 7.629 -1.585 1.00 91.44 68 PRO A N 1
ATOM 539 C CA . PRO A 1 68 ? 0.259 7.385 -1.584 1.00 91.44 68 PRO A CA 1
ATOM 540 C C . PRO A 1 68 ? -0.277 6.578 -2.780 1.00 91.44 68 PRO A C 1
ATOM 542 O O . PRO A 1 68 ? 0.089 6.807 -3.929 1.00 91.44 68 PRO A O 1
ATOM 545 N N . PHE A 1 69 ? -1.258 5.707 -2.514 1.00 93.38 69 PHE A N 1
ATOM 546 C CA . PHE A 1 69 ? -1.959 4.896 -3.523 1.00 93.38 69 PHE A CA 1
ATOM 547 C C . PHE A 1 69 ? -3.302 5.517 -3.937 1.00 93.38 69 PHE A C 1
ATOM 549 O O . PHE A 1 69 ? -4.345 4.865 -3.876 1.00 93.38 69 PHE A O 1
ATOM 556 N N . GLY A 1 70 ? -3.279 6.795 -4.319 1.00 92.50 70 GLY A N 1
ATOM 557 C CA . GLY A 1 70 ? -4.481 7.621 -4.489 1.00 92.50 70 GLY A CA 1
ATOM 558 C C . GLY A 1 70 ? -4.872 8.366 -3.206 1.00 92.50 70 GLY A C 1
ATOM 559 O O . GLY A 1 70 ? -4.178 8.299 -2.192 1.00 92.50 70 GLY A O 1
ATOM 560 N N . ARG A 1 71 ? -5.971 9.127 -3.263 1.00 93.62 71 ARG A N 1
ATOM 561 C CA . ARG A 1 71 ? -6.499 9.933 -2.139 1.00 93.62 71 ARG A CA 1
ATOM 562 C C . ARG A 1 71 ? -7.889 9.488 -1.675 1.00 93.62 71 ARG A C 1
ATOM 564 O O . ARG A 1 71 ? -8.353 9.940 -0.626 1.00 93.62 71 ARG A O 1
ATOM 571 N N . ASP A 1 72 ? -8.526 8.614 -2.442 1.00 95.00 72 ASP A N 1
ATOM 572 C CA . ASP A 1 72 ? -9.868 8.072 -2.246 1.00 95.00 72 ASP A CA 1
ATOM 573 C C . ASP A 1 72 ? -10.034 6.783 -3.073 1.00 95.00 72 ASP A C 1
ATOM 575 O O . ASP A 1 72 ? -9.114 6.343 -3.769 1.00 95.00 72 ASP A O 1
ATOM 579 N N . SER A 1 73 ? -11.212 6.161 -2.986 1.00 95.38 73 SER A N 1
ATOM 580 C CA . SER A 1 73 ? -11.508 4.913 -3.697 1.00 95.38 73 SER A CA 1
ATOM 581 C C . SER A 1 73 ? -11.405 5.052 -5.219 1.00 95.38 73 SER A C 1
ATOM 583 O O . SER A 1 73 ? -10.990 4.103 -5.881 1.00 95.38 73 SER A O 1
ATOM 585 N N . GLU A 1 74 ? -11.789 6.198 -5.785 1.00 97.62 74 GLU A N 1
ATOM 586 C CA . GLU A 1 74 ? -11.826 6.405 -7.236 1.00 97.62 74 GLU A CA 1
ATOM 587 C C . GLU A 1 74 ? -10.411 6.564 -7.798 1.00 97.62 74 GLU A C 1
ATOM 589 O O . GLU A 1 74 ? -9.998 5.818 -8.688 1.00 97.62 74 GLU A O 1
ATOM 594 N N . SER A 1 75 ? -9.624 7.470 -7.217 1.00 95.94 75 SER A N 1
ATOM 595 C CA . SER A 1 75 ? -8.227 7.693 -7.599 1.00 95.94 75 SER A CA 1
ATOM 596 C C . SER A 1 75 ? -7.348 6.462 -7.351 1.00 95.94 75 SER A C 1
ATOM 598 O O . SER A 1 75 ? -6.469 6.165 -8.162 1.00 95.94 75 SER A O 1
ATOM 600 N N . SER A 1 76 ? -7.604 5.694 -6.285 1.00 95.81 76 SER A N 1
ATOM 601 C CA . SER A 1 76 ? -6.895 4.434 -6.018 1.00 95.81 76 SER A CA 1
ATOM 602 C C . SER A 1 76 ? -7.231 3.343 -7.042 1.00 95.81 76 SER A C 1
ATOM 604 O O . SER A 1 76 ? -6.341 2.632 -7.528 1.00 95.81 76 SER A O 1
ATOM 606 N N . ALA A 1 77 ? -8.506 3.236 -7.437 1.00 96.88 77 ALA A N 1
ATOM 607 C CA . ALA A 1 77 ? -8.935 2.319 -8.487 1.00 96.88 77 ALA A CA 1
ATOM 608 C C . ALA A 1 77 ? -8.344 2.706 -9.851 1.00 96.88 77 ALA A C 1
ATOM 610 O O . ALA A 1 77 ? -7.880 1.830 -10.584 1.00 96.88 77 ALA A O 1
ATOM 611 N N . ALA A 1 78 ? -8.292 4.003 -10.169 1.00 96.56 78 ALA A N 1
ATOM 612 C CA . ALA A 1 78 ? -7.665 4.510 -11.387 1.00 96.56 78 ALA A CA 1
ATOM 613 C C . ALA A 1 78 ? -6.164 4.180 -11.437 1.00 96.56 78 ALA A C 1
ATOM 615 O O . ALA A 1 78 ? -5.693 3.642 -12.441 1.00 96.56 78 ALA A O 1
ATOM 616 N N . LEU A 1 79 ? -5.432 4.411 -10.338 1.00 95.50 79 LEU A N 1
ATOM 617 C CA . LEU A 1 79 ? -4.018 4.040 -10.217 1.00 95.50 79 LEU A CA 1
ATOM 618 C C . LEU A 1 79 ? -3.820 2.531 -10.411 1.00 95.50 79 LEU A C 1
ATOM 620 O O . LEU A 1 79 ? -2.965 2.107 -11.185 1.00 95.50 79 LEU A O 1
ATOM 624 N N . THR A 1 80 ? -4.638 1.713 -9.748 1.00 95.38 80 THR A N 1
ATOM 625 C CA . THR A 1 80 ? -4.568 0.251 -9.866 1.00 95.38 80 THR A CA 1
ATOM 626 C C . THR A 1 80 ? -4.835 -0.209 -11.295 1.00 95.38 80 THR A C 1
ATOM 628 O O . THR A 1 80 ? -4.094 -1.039 -11.816 1.00 95.38 80 THR A O 1
ATOM 631 N N . LYS A 1 81 ? -5.857 0.347 -11.954 1.00 96.69 81 LYS A N 1
ATOM 632 C CA . LYS A 1 81 ? -6.177 0.035 -13.350 1.00 96.69 81 LYS A CA 1
ATOM 633 C C . LYS A 1 81 ? -5.025 0.404 -14.283 1.00 96.69 81 LYS A C 1
ATOM 635 O O . LYS A 1 81 ? -4.732 -0.369 -15.185 1.00 96.69 81 LYS A O 1
ATOM 640 N N . ALA A 1 82 ? -4.378 1.547 -14.064 1.00 96.19 82 ALA A N 1
ATOM 641 C CA . ALA A 1 82 ? -3.244 1.989 -14.869 1.00 96.19 82 ALA A CA 1
ATOM 642 C C . ALA A 1 82 ? -2.007 1.095 -14.674 1.00 96.19 82 ALA A C 1
ATOM 644 O O . ALA A 1 82 ? -1.379 0.713 -15.655 1.00 96.19 82 ALA A O 1
ATOM 645 N N . LEU A 1 83 ? -1.692 0.689 -13.439 1.00 96.06 83 LEU A N 1
ATOM 646 C CA . LEU A 1 83 ? -0.600 -0.259 -13.172 1.00 96.06 83 LEU A CA 1
ATOM 647 C C . LEU A 1 83 ? -0.851 -1.622 -13.838 1.00 96.06 83 LEU A C 1
ATOM 649 O O . LEU A 1 83 ? 0.053 -2.176 -14.460 1.00 96.06 83 LEU A O 1
ATOM 653 N N . LYS A 1 84 ? -2.096 -2.114 -13.783 1.00 96.56 84 LYS A N 1
ATOM 654 C CA . LYS A 1 84 ? -2.514 -3.388 -14.395 1.00 96.56 84 LYS A CA 1
ATOM 655 C C . LYS A 1 84 ? -2.456 -3.427 -15.921 1.00 96.56 84 LYS A C 1
ATOM 657 O O . LYS A 1 84 ? -2.617 -4.490 -16.500 1.00 96.56 84 LYS A O 1
ATOM 662 N N . GLN A 1 85 ? -2.238 -2.293 -16.587 1.00 97.00 85 GLN A N 1
ATOM 663 C CA . GLN A 1 85 ? -1.986 -2.287 -18.032 1.00 97.00 85 GLN A CA 1
ATOM 664 C C . GLN A 1 85 ? -0.600 -2.838 -18.383 1.00 97.00 85 GLN A C 1
ATOM 666 O O . GLN A 1 85 ? -0.387 -3.239 -19.522 1.00 97.00 85 GLN A O 1
ATOM 671 N N . TYR A 1 86 ? 0.334 -2.828 -17.427 1.00 96.75 86 TYR A N 1
ATOM 672 C CA . TYR A 1 86 ? 1.748 -3.126 -17.667 1.00 96.75 86 TYR A CA 1
ATOM 673 C C . TYR A 1 86 ? 2.313 -4.215 -16.757 1.00 96.75 86 TYR A C 1
ATOM 675 O O . TYR A 1 86 ? 3.412 -4.698 -17.026 1.00 96.75 86 TYR A O 1
ATOM 683 N N . LEU A 1 87 ? 1.613 -4.537 -15.667 1.00 96.50 87 LEU A N 1
ATOM 684 C CA . LEU A 1 87 ? 2.049 -5.464 -14.630 1.00 96.50 87 LEU A CA 1
ATOM 685 C C . LEU A 1 87 ? 0.893 -6.371 -14.201 1.00 96.50 87 LEU A C 1
ATOM 687 O O . LEU A 1 87 ? -0.223 -5.897 -13.975 1.00 96.50 87 LEU A O 1
ATOM 691 N N . GLU A 1 88 ? 1.193 -7.645 -13.993 1.00 96.06 88 GLU A N 1
ATOM 692 C CA . GLU A 1 88 ? 0.317 -8.590 -13.302 1.00 96.06 88 GLU A CA 1
ATOM 693 C C . GLU A 1 88 ? 0.323 -8.340 -11.783 1.00 96.06 88 GLU A C 1
ATOM 695 O O . GLU A 1 88 ? 1.235 -7.718 -11.234 1.00 96.06 88 GLU A O 1
ATOM 700 N N . GLU A 1 89 ? -0.705 -8.804 -11.063 1.00 94.31 89 GLU A N 1
ATOM 701 C CA . GLU A 1 89 ? -0.840 -8.515 -9.622 1.00 94.31 89 GLU A CA 1
ATOM 702 C C . GLU A 1 89 ? 0.326 -9.075 -8.787 1.00 94.31 89 GLU A C 1
ATOM 704 O O . GLU A 1 89 ? 0.747 -8.441 -7.824 1.00 94.31 89 GLU A O 1
ATOM 709 N N . ASP A 1 90 ? 0.883 -10.224 -9.170 1.00 95.12 90 ASP A N 1
ATOM 710 C CA . ASP A 1 90 ? 2.039 -10.857 -8.519 1.00 95.12 90 ASP A CA 1
ATOM 711 C C . ASP A 1 90 ? 3.376 -10.143 -8.807 1.00 95.12 90 ASP A C 1
ATOM 713 O O . ASP A 1 90 ? 4.400 -10.435 -8.177 1.00 95.12 90 ASP A O 1
ATOM 717 N N . GLN A 1 91 ? 3.370 -9.169 -9.723 1.00 96.81 91 GLN A N 1
ATOM 718 C CA . GLN A 1 91 ? 4.498 -8.287 -10.012 1.00 96.81 91 GLN A CA 1
ATOM 719 C C . GLN A 1 91 ? 4.455 -6.986 -9.198 1.00 96.81 91 GLN A C 1
ATOM 721 O O . GLN A 1 91 ? 5.470 -6.290 -9.137 1.00 96.81 91 GLN A O 1
ATOM 726 N N . ILE A 1 92 ? 3.325 -6.641 -8.567 1.00 97.12 92 ILE A N 1
ATOM 727 C CA . ILE A 1 92 ? 3.119 -5.346 -7.902 1.00 97.12 92 ILE A CA 1
ATOM 728 C C . ILE A 1 92 ? 3.236 -5.489 -6.380 1.00 97.12 92 ILE A C 1
ATOM 730 O O . ILE A 1 92 ? 2.367 -6.043 -5.710 1.00 97.12 92 ILE A O 1
ATOM 734 N N . PHE A 1 93 ? 4.268 -4.878 -5.804 1.00 97.12 93 PHE A N 1
ATOM 735 C CA . PHE A 1 93 ? 4.524 -4.863 -4.365 1.00 97.12 93 PHE A CA 1
ATOM 736 C C . PHE A 1 93 ? 4.231 -3.470 -3.805 1.00 97.12 93 PHE A C 1
ATOM 738 O O . PHE A 1 93 ? 5.035 -2.549 -3.926 1.00 97.12 93 PHE A O 1
ATOM 745 N N . ARG A 1 94 ? 3.051 -3.303 -3.200 1.00 96.12 94 ARG A N 1
ATOM 746 C CA . ARG A 1 94 ? 2.644 -2.046 -2.552 1.00 96.12 94 ARG A CA 1
ATOM 747 C C . ARG A 1 94 ? 3.160 -2.019 -1.121 1.00 96.12 94 ARG A C 1
ATOM 749 O O . ARG A 1 94 ? 2.786 -2.882 -0.329 1.00 96.12 94 ARG A O 1
ATOM 756 N N . ILE A 1 95 ? 4.005 -1.046 -0.797 1.00 95.75 95 ILE A N 1
ATOM 757 C CA . ILE A 1 95 ? 4.612 -0.956 0.528 1.00 95.75 95 ILE A CA 1
ATOM 758 C C . ILE A 1 95 ? 3.648 -0.331 1.528 1.00 95.75 95 ILE A C 1
ATOM 760 O O . ILE A 1 95 ? 3.183 0.799 1.382 1.00 95.75 95 ILE A O 1
ATOM 764 N N . ASP A 1 96 ? 3.422 -1.084 2.596 1.00 95.94 96 ASP A N 1
ATOM 765 C CA . ASP A 1 96 ? 3.060 -0.562 3.899 1.00 95.94 96 ASP A CA 1
ATOM 766 C C . ASP A 1 96 ? 4.136 -1.033 4.884 1.00 95.94 96 ASP A C 1
ATOM 768 O O . ASP A 1 96 ? 4.178 -2.200 5.272 1.00 95.94 96 ASP A O 1
ATOM 772 N N . HIS A 1 97 ? 5.043 -0.132 5.259 1.00 94.44 97 HIS A N 1
ATOM 773 C CA . HIS A 1 97 ? 6.210 -0.487 6.067 1.00 94.44 97 HIS A CA 1
ATOM 774 C C . HIS A 1 97 ? 5.858 -0.963 7.489 1.00 94.44 97 HIS A C 1
ATOM 776 O O . HIS A 1 97 ? 6.714 -1.541 8.156 1.00 94.44 97 HIS A O 1
ATOM 782 N N . TYR A 1 98 ? 4.623 -0.758 7.972 1.00 95.56 98 TYR A N 1
ATOM 783 C CA . TYR A 1 98 ? 4.200 -1.316 9.261 1.00 95.56 98 TYR A CA 1
ATOM 784 C C . TYR A 1 98 ? 4.062 -2.832 9.214 1.00 95.56 98 TYR A C 1
ATOM 786 O O . TYR A 1 98 ? 4.266 -3.478 10.238 1.00 95.56 98 TYR A O 1
ATOM 794 N N . LEU A 1 99 ? 3.772 -3.402 8.042 1.00 93.69 99 LEU A N 1
ATOM 795 C CA . LEU A 1 99 ? 3.673 -4.850 7.874 1.00 93.69 99 LEU A CA 1
ATOM 796 C C . LEU A 1 99 ? 5.013 -5.569 8.069 1.00 93.69 99 LEU A C 1
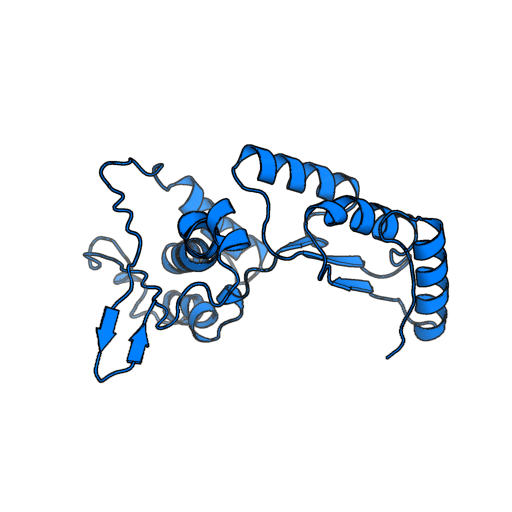ATOM 798 O O . LEU A 1 99 ? 4.990 -6.745 8.393 1.00 93.69 99 LEU A O 1
ATOM 802 N N . GLY A 1 100 ? 6.143 -4.873 7.904 1.00 92.69 100 GLY A N 1
ATOM 803 C CA . GLY A 1 100 ? 7.486 -5.415 8.149 1.00 92.69 100 GLY A CA 1
ATOM 804 C C . GLY A 1 100 ? 8.020 -5.160 9.562 1.00 92.69 100 GLY A C 1
ATOM 805 O O . GLY A 1 100 ? 9.210 -5.338 9.814 1.00 92.69 100 GLY A O 1
ATOM 806 N N . LYS A 1 101 ? 7.189 -4.654 10.486 1.00 94.44 101 LYS A N 1
ATOM 807 C CA . LYS A 1 101 ? 7.576 -4.508 11.895 1.00 94.44 101 LYS A CA 1
ATOM 808 C C . LYS A 1 101 ? 7.376 -5.844 12.603 1.00 94.44 101 LYS A C 1
ATOM 810 O O . LYS A 1 101 ? 6.280 -6.394 12.571 1.00 94.44 101 LYS A O 1
ATOM 815 N N . GLU A 1 102 ? 8.391 -6.287 13.339 1.00 92.56 102 GLU A N 1
ATOM 816 C CA . GLU A 1 102 ? 8.420 -7.580 14.042 1.00 92.56 102 GLU A CA 1
ATOM 817 C C . GLU A 1 102 ? 7.147 -7.864 14.862 1.00 92.56 102 GLU A C 1
ATOM 819 O O . GLU A 1 102 ? 6.550 -8.932 14.753 1.00 92.56 102 GLU A O 1
ATOM 824 N N . LEU A 1 103 ? 6.663 -6.886 15.636 1.00 89.62 103 LEU A N 1
ATOM 825 C CA . LEU A 1 103 ? 5.451 -7.056 16.447 1.00 89.62 103 LEU A CA 1
ATOM 826 C C . LEU A 1 103 ? 4.174 -7.229 15.612 1.00 89.62 103 LEU A C 1
ATOM 828 O O . LEU A 1 103 ? 3.243 -7.894 16.061 1.00 89.62 103 LEU A O 1
ATOM 832 N N . VAL A 1 104 ? 4.117 -6.632 14.418 1.00 92.69 104 VAL A N 1
ATOM 833 C CA . VAL A 1 104 ? 2.974 -6.764 13.504 1.00 92.69 104 VAL A CA 1
ATOM 834 C C . VAL A 1 104 ? 2.997 -8.134 12.834 1.00 92.69 104 VAL A C 1
ATOM 836 O O . VAL A 1 104 ? 1.959 -8.788 12.768 1.00 92.69 104 VAL A O 1
ATOM 839 N N . GLU A 1 105 ? 4.171 -8.608 12.412 1.00 89.25 105 GLU A N 1
ATOM 840 C CA . GLU A 1 105 ? 4.345 -9.965 11.876 1.00 89.25 105 GLU A CA 1
ATOM 841 C C . GLU A 1 105 ? 3.972 -11.035 12.915 1.00 89.25 105 GLU A C 1
ATOM 843 O O . GLU A 1 105 ? 3.303 -12.023 12.600 1.00 89.25 105 GLU A O 1
ATOM 848 N N . ASN A 1 106 ? 4.316 -10.800 14.185 1.00 91.56 106 ASN A N 1
ATOM 849 C CA . ASN A 1 106 ? 4.058 -11.740 15.272 1.00 91.56 106 ASN A CA 1
ATOM 850 C C . ASN A 1 106 ? 2.565 -11.873 15.650 1.00 91.56 106 ASN A C 1
ATOM 852 O O . ASN A 1 106 ? 2.204 -12.804 16.370 1.00 91.56 106 ASN A O 1
ATOM 856 N N . LEU A 1 107 ? 1.671 -10.999 15.160 1.00 91.19 107 LEU A N 1
ATOM 857 C CA . LEU A 1 107 ? 0.225 -11.103 15.426 1.00 91.19 107 LEU A CA 1
ATOM 858 C C . LEU A 1 107 ? -0.359 -12.433 14.938 1.00 91.19 107 LEU A C 1
ATOM 860 O O . LEU A 1 107 ? -1.156 -13.048 15.645 1.00 91.19 107 LEU A O 1
ATOM 864 N N . SER A 1 108 ? 0.047 -12.902 13.757 1.00 87.06 108 SER A N 1
ATOM 865 C CA . SER A 1 108 ? -0.449 -14.168 13.206 1.00 87.06 108 SER A CA 1
ATOM 866 C C . SER A 1 108 ? 0.022 -15.364 14.038 1.00 87.06 108 SER A C 1
ATOM 868 O O . SER A 1 108 ? -0.762 -16.267 14.321 1.00 87.06 108 SER A O 1
ATOM 870 N N . VAL A 1 109 ? 1.279 -15.343 14.493 1.00 88.25 109 VAL A N 1
ATOM 871 C CA . VAL A 1 109 ? 1.848 -16.391 15.356 1.00 88.25 109 VAL A CA 1
ATOM 872 C C . VAL A 1 109 ? 1.149 -16.406 16.713 1.00 88.25 109 VAL A C 1
ATOM 874 O O . VAL A 1 109 ? 0.740 -17.463 17.189 1.00 88.25 109 VAL A O 1
ATOM 877 N N . LEU A 1 110 ? 0.944 -15.234 17.320 1.00 89.19 110 LEU A N 1
ATOM 878 C CA . LEU A 1 110 ? 0.212 -15.104 18.577 1.00 89.19 110 LEU A CA 1
ATOM 879 C C . LEU A 1 110 ? -1.182 -15.740 18.473 1.00 89.19 110 LEU A C 1
ATOM 881 O O . LEU A 1 110 ? -1.561 -16.514 19.347 1.00 89.19 110 LEU A O 1
ATOM 885 N N . ARG A 1 111 ? -1.926 -15.447 17.402 1.00 90.00 111 ARG A N 1
ATOM 886 C CA . ARG A 1 111 ? -3.321 -15.881 17.251 1.00 90.00 111 ARG A CA 1
ATOM 887 C C . ARG A 1 111 ? -3.473 -17.350 16.885 1.00 90.00 111 ARG A C 1
ATOM 889 O O . ARG A 1 111 ? -4.321 -18.020 17.462 1.00 90.00 111 ARG A O 1
ATOM 896 N N . PHE A 1 112 ? -2.679 -17.838 15.935 1.00 88.56 112 PHE A N 1
ATOM 897 C CA . PHE A 1 112 ? -2.931 -19.138 15.305 1.00 88.56 112 PHE A CA 1
ATOM 898 C C . PHE A 1 112 ? -1.986 -20.246 15.772 1.00 88.56 112 PHE A C 1
ATOM 900 O O . PHE A 1 112 ? -2.302 -21.419 15.602 1.00 88.56 112 PHE A O 1
ATOM 907 N N . SER A 1 113 ? -0.861 -19.907 16.409 1.00 89.25 113 SER A N 1
ATOM 908 C CA . SER A 1 113 ? 0.085 -20.904 16.937 1.00 89.25 113 SER A CA 1
ATOM 909 C C . SER A 1 113 ? -0.119 -21.205 18.425 1.00 89.25 113 SER A C 1
ATOM 911 O O . SER A 1 113 ? 0.632 -21.990 19.001 1.00 89.25 113 SER A O 1
ATOM 913 N N . ASN A 1 114 ? -1.117 -20.589 19.069 1.00 89.25 114 ASN A N 1
ATOM 914 C CA . ASN A 1 114 ? -1.372 -20.718 20.503 1.00 89.25 114 ASN A CA 1
ATOM 915 C C . ASN A 1 114 ? -2.832 -21.113 20.769 1.00 89.25 114 ASN A C 1
ATOM 917 O O . ASN A 1 114 ? -3.726 -20.266 20.759 1.00 89.25 114 ASN A O 1
ATOM 921 N N . LEU A 1 115 ? -3.057 -22.384 21.125 1.00 88.44 115 LEU A N 1
ATOM 922 C CA . LEU A 1 115 ? -4.388 -22.945 21.429 1.00 88.44 115 LEU A CA 1
ATOM 923 C C . LEU A 1 115 ? -5.146 -22.198 22.540 1.00 88.44 115 LEU A C 1
ATOM 925 O O . LEU A 1 115 ? -6.368 -22.262 22.615 1.00 88.44 115 LEU A O 1
ATOM 929 N N . ILE A 1 116 ? -4.428 -21.501 23.423 1.00 90.81 116 ILE A N 1
ATOM 930 C CA . ILE A 1 116 ? -5.027 -20.739 24.526 1.00 90.81 116 ILE A CA 1
ATOM 931 C C . ILE A 1 116 ? -5.726 -19.475 24.004 1.00 90.81 116 ILE A C 1
ATOM 933 O O . ILE A 1 116 ? -6.753 -19.076 24.552 1.00 90.81 116 ILE A O 1
ATOM 937 N N . PHE A 1 117 ? -5.187 -18.834 22.960 1.00 88.81 117 PHE A N 1
ATOM 938 C CA . PHE A 1 117 ? -5.717 -17.563 22.463 1.00 88.81 117 PHE A CA 1
ATOM 939 C C . PHE A 1 117 ? -6.878 -17.739 21.492 1.00 88.81 117 PHE A C 1
ATOM 941 O O . PHE A 1 117 ? -7.779 -16.903 21.499 1.00 88.81 117 PHE A O 1
ATOM 948 N N . GLU A 1 118 ? -6.898 -18.821 20.717 1.00 83.25 118 GLU A N 1
ATOM 949 C CA . GLU A 1 118 ? -7.934 -19.086 19.715 1.00 83.25 118 GLU A CA 1
ATOM 950 C C . GLU A 1 118 ? -9.379 -18.952 20.256 1.00 83.25 118 GLU A C 1
ATOM 952 O O . GLU A 1 118 ? -10.130 -18.140 19.710 1.00 83.25 118 GLU A O 1
ATOM 957 N N . PRO A 1 119 ? -9.795 -19.613 21.363 1.00 87.88 119 PRO A N 1
ATOM 958 C CA . PRO A 1 119 ? -11.166 -19.476 21.870 1.00 87.88 119 PRO A CA 1
ATOM 959 C C . PRO A 1 119 ? -11.453 -18.095 22.484 1.00 87.88 119 PRO A C 1
ATOM 961 O O . PRO A 1 119 ? -12.598 -17.634 22.489 1.00 87.88 119 PRO A O 1
ATOM 964 N N . LEU A 1 120 ? -10.418 -17.421 22.995 1.00 92.69 120 LEU A N 1
ATOM 965 C CA . LEU A 1 120 ? -10.532 -16.104 23.625 1.00 92.69 120 LEU A CA 1
ATOM 966 C C . LEU A 1 120 ? -10.622 -14.974 22.593 1.00 92.69 120 LEU A C 1
ATOM 968 O O . LEU A 1 120 ? -11.058 -13.872 22.928 1.00 92.69 120 LEU A O 1
ATOM 972 N N . TRP A 1 121 ? -10.262 -15.232 21.335 1.00 94.38 121 TRP A N 1
ATOM 973 C CA . TRP A 1 121 ? -10.224 -14.231 20.271 1.00 94.38 121 TRP A CA 1
ATOM 974 C C . TRP A 1 121 ? -11.597 -13.966 19.640 1.00 94.38 121 TRP A C 1
ATOM 976 O O . TRP A 1 121 ? -11.764 -13.958 18.423 1.00 94.38 121 TRP A O 1
ATOM 986 N N . SER A 1 122 ? -12.614 -13.753 20.476 1.00 93.75 122 SER A N 1
ATOM 987 C CA . SER A 1 122 ? -13.993 -13.563 20.030 1.00 93.75 122 SER A CA 1
ATOM 988 C C . SER A 1 122 ? -14.729 -12.503 20.844 1.00 93.75 122 SER A C 1
ATOM 990 O O . SER A 1 122 ? -14.362 -12.177 21.973 1.00 93.75 122 SER A O 1
ATOM 992 N N . ARG A 1 123 ? -15.846 -12.006 20.297 1.00 94.88 123 ARG A N 1
ATOM 993 C CA . ARG A 1 123 ? -16.745 -11.049 20.972 1.00 94.88 123 ARG A CA 1
ATOM 994 C C . ARG A 1 123 ? -17.301 -11.532 22.319 1.00 94.88 123 ARG A C 1
ATOM 996 O O . ARG A 1 123 ? -17.881 -10.734 23.043 1.00 94.88 123 ARG A O 1
ATOM 1003 N N . GLN A 1 124 ? -17.203 -12.831 22.620 1.00 96.25 124 GLN A N 1
ATOM 1004 C CA . GLN A 1 124 ? -17.640 -13.383 23.905 1.00 96.25 124 GLN A CA 1
ATOM 1005 C C . GLN A 1 124 ? -16.684 -12.992 25.041 1.00 96.25 124 GLN A C 1
ATOM 1007 O O . GLN A 1 124 ? -17.123 -12.831 26.175 1.00 96.25 124 GLN A O 1
ATOM 1012 N N . TYR A 1 125 ? -15.398 -12.802 24.727 1.00 96.06 125 TYR A N 1
ATOM 1013 C CA . TYR A 1 125 ? -14.344 -12.522 25.705 1.00 96.06 125 TYR A CA 1
ATOM 1014 C C . TYR A 1 125 ? -13.709 -11.140 25.509 1.00 96.06 125 TYR A C 1
ATOM 1016 O O . TYR A 1 125 ? -13.295 -10.500 26.476 1.00 96.06 125 TYR A O 1
ATOM 1024 N N . ILE A 1 126 ? -13.667 -10.639 24.273 1.00 96.69 126 ILE A N 1
ATOM 1025 C CA . ILE A 1 126 ? -13.121 -9.322 23.947 1.00 96.69 126 ILE A CA 1
ATOM 1026 C C . ILE A 1 126 ? -14.227 -8.272 24.035 1.00 96.69 126 ILE A C 1
ATOM 1028 O O . ILE A 1 126 ? -15.139 -8.228 23.209 1.00 96.69 126 ILE A O 1
ATOM 1032 N N . ARG A 1 127 ? -14.102 -7.369 25.014 1.00 97.56 127 ARG A N 1
ATOM 1033 C CA . ARG A 1 127 ? -15.000 -6.215 25.166 1.00 97.56 127 ARG A CA 1
ATOM 1034 C C . ARG A 1 127 ? -14.712 -5.101 24.157 1.00 97.56 127 ARG A C 1
ATOM 1036 O O . ARG A 1 127 ? -15.646 -4.478 23.665 1.00 97.56 127 ARG A O 1
ATOM 1043 N N . ASN A 1 128 ? -13.437 -4.784 23.926 1.00 97.44 128 ASN A N 1
ATOM 1044 C CA . ASN A 1 128 ? -13.004 -3.747 22.987 1.00 97.44 128 ASN A CA 1
ATOM 1045 C C . ASN A 1 128 ? -11.556 -3.984 22.532 1.00 97.44 128 ASN A C 1
ATOM 1047 O O . ASN A 1 128 ? -10.791 -4.646 23.231 1.00 97.44 128 ASN A O 1
ATOM 1051 N N . VAL A 1 129 ? -11.204 -3.420 21.378 1.00 96.88 129 VAL A N 1
ATOM 1052 C CA . VAL A 1 129 ? -9.854 -3.429 20.800 1.00 96.88 129 VAL A CA 1
ATOM 1053 C C . VAL A 1 129 ? -9.471 -1.982 20.527 1.00 96.88 129 VAL A C 1
ATOM 1055 O O . VAL A 1 129 ? -10.269 -1.235 19.959 1.00 96.88 129 VAL A O 1
ATOM 1058 N N . GLN A 1 130 ? -8.266 -1.587 20.926 1.00 97.69 130 GLN A N 1
ATOM 1059 C CA . GLN A 1 130 ? -7.745 -0.239 20.717 1.00 97.69 130 GLN A CA 1
ATOM 1060 C C . GLN A 1 130 ? -6.445 -0.320 19.926 1.00 97.69 130 GLN A C 1
ATOM 1062 O O . GLN A 1 130 ? -5.515 -1.018 20.321 1.00 97.69 130 GLN A O 1
ATOM 1067 N N . LEU A 1 131 ? -6.392 0.401 18.809 1.00 96.56 131 LEU A N 1
ATOM 1068 C CA . LEU A 1 131 ? -5.190 0.565 18.000 1.00 96.56 131 LEU A CA 1
ATOM 1069 C C . LEU A 1 131 ? -4.743 2.014 18.146 1.00 96.56 131 LEU A C 1
ATOM 1071 O O . LEU A 1 131 ? -5.434 2.925 17.693 1.00 96.56 131 LEU A O 1
ATOM 1075 N N . ILE A 1 132 ? -3.625 2.216 18.838 1.00 96.00 132 ILE A N 1
ATOM 1076 C CA . ILE A 1 132 ? -3.134 3.542 19.206 1.00 96.00 132 ILE A CA 1
ATOM 1077 C C . ILE A 1 132 ? -1.849 3.810 18.437 1.00 96.00 132 ILE A C 1
ATOM 1079 O O . ILE A 1 132 ? -0.906 3.023 18.483 1.00 96.00 132 ILE A O 1
ATOM 1083 N N . PHE A 1 133 ? -1.826 4.947 17.754 1.00 95.81 133 PHE A N 1
ATOM 1084 C CA . PHE A 1 133 ? -0.631 5.528 17.169 1.00 95.81 133 PHE A CA 1
ATOM 1085 C C . PHE A 1 133 ? -0.472 6.941 17.721 1.00 95.81 133 PHE A C 1
ATOM 1087 O O . PHE A 1 133 ? -1.423 7.724 17.702 1.00 95.81 133 PHE A O 1
ATOM 1094 N N . SER A 1 134 ? 0.716 7.245 18.227 1.00 94.06 134 SER A N 1
ATOM 1095 C CA . SER A 1 134 ? 1.057 8.544 18.795 1.00 94.06 134 SER A CA 1
ATOM 1096 C C . SER A 1 134 ? 2.497 8.884 18.452 1.00 94.06 134 SER A C 1
ATOM 1098 O O . SER A 1 134 ? 3.377 8.037 18.603 1.00 94.06 134 SER A O 1
ATOM 1100 N N . GLU A 1 135 ? 2.721 10.129 18.059 1.00 91.25 135 GLU A N 1
ATOM 1101 C CA . GLU A 1 135 ? 4.040 10.719 17.849 1.00 91.25 135 GLU A CA 1
ATOM 1102 C C . GLU A 1 135 ? 4.199 11.892 18.818 1.00 91.25 135 GLU A C 1
ATOM 1104 O O . GLU A 1 135 ? 3.224 12.566 19.159 1.00 91.25 135 GLU A O 1
ATOM 1109 N N . ASP A 1 136 ? 5.420 12.104 19.300 1.00 87.06 136 ASP A N 1
ATOM 1110 C CA . ASP A 1 136 ? 5.790 13.193 20.208 1.00 87.06 136 ASP A CA 1
ATOM 1111 C C . ASP A 1 136 ? 6.374 14.415 19.474 1.00 87.06 136 ASP A C 1
ATOM 1113 O O . ASP A 1 136 ? 6.814 15.375 20.108 1.00 87.06 136 ASP A O 1
ATOM 1117 N N . PHE A 1 137 ? 6.329 14.403 18.140 1.00 85.62 137 PHE A N 1
ATOM 1118 C CA . PHE A 1 137 ? 6.760 15.478 17.248 1.00 85.62 137 PHE A CA 1
ATOM 1119 C C . PHE A 1 137 ? 5.627 15.918 16.308 1.00 85.62 137 PHE A C 1
ATOM 1121 O O . PHE A 1 137 ? 4.605 15.244 16.170 1.00 85.62 137 PHE A O 1
ATOM 1128 N N . GLY A 1 138 ? 5.784 17.095 15.694 1.00 86.38 138 GLY A N 1
ATOM 1129 C CA . GLY A 1 138 ? 4.774 17.685 14.814 1.00 86.38 138 GLY A CA 1
ATOM 1130 C C . GLY A 1 138 ? 4.986 17.312 13.349 1.00 86.38 138 GLY A C 1
ATOM 1131 O O . GLY A 1 138 ? 5.541 16.277 13.006 1.00 86.38 138 GLY A O 1
ATOM 1132 N N . THR A 1 139 ? 4.580 18.195 12.436 1.00 85.00 139 THR A N 1
ATOM 1133 C CA . THR A 1 139 ? 4.810 17.968 10.995 1.00 85.00 139 THR A CA 1
ATOM 1134 C C . THR A 1 139 ? 6.255 18.212 10.537 1.00 85.00 139 THR A C 1
ATOM 1136 O O . THR A 1 139 ? 6.543 17.972 9.367 1.00 85.00 139 THR A O 1
ATOM 1139 N N . GLU A 1 140 ? 7.154 18.698 11.404 1.00 84.12 140 GLU A N 1
ATOM 1140 C CA . GLU A 1 140 ? 8.602 18.868 11.154 1.00 84.12 140 GLU A CA 1
ATOM 1141 C C . GLU A 1 140 ? 8.949 19.434 9.758 1.00 84.12 140 GLU A C 1
ATOM 1143 O O . GLU A 1 140 ? 9.714 18.860 8.984 1.00 84.12 140 GLU A O 1
ATOM 1148 N N . GLY A 1 141 ? 8.318 20.550 9.374 1.00 78.94 141 GLY A N 1
ATOM 1149 C CA . GLY A 1 141 ? 8.552 21.203 8.075 1.00 78.94 141 GLY A CA 1
ATOM 1150 C C . GLY A 1 141 ? 7.866 20.538 6.871 1.00 78.94 141 GLY A C 1
ATOM 1151 O O . GLY A 1 141 ? 7.887 21.086 5.771 1.00 78.94 141 GLY A O 1
ATOM 1152 N N . ARG A 1 142 ? 7.177 19.406 7.062 1.00 83.06 142 ARG A N 1
ATOM 1153 C CA . ARG A 1 142 ? 6.365 18.711 6.042 1.00 83.06 142 ARG A CA 1
ATOM 1154 C C . ARG A 1 142 ? 4.891 19.123 6.050 1.00 83.06 142 ARG A C 1
ATOM 1156 O O . ARG A 1 142 ? 4.080 18.490 5.371 1.00 83.06 142 ARG A O 1
ATOM 1163 N N . GLY A 1 143 ? 4.543 20.192 6.768 1.00 81.06 143 GLY A N 1
ATOM 1164 C CA . GLY A 1 143 ? 3.167 20.672 6.927 1.00 81.06 143 GLY A CA 1
ATOM 1165 C C . GLY A 1 143 ? 2.416 20.848 5.604 1.00 81.06 143 GLY A C 1
ATOM 1166 O O . GLY A 1 143 ? 1.294 20.376 5.488 1.00 81.06 143 GLY A O 1
ATOM 1167 N N . GLY A 1 144 ? 3.052 21.411 4.568 1.00 81.75 144 GLY A N 1
ATOM 1168 C CA . GLY A 1 144 ? 2.408 21.595 3.256 1.00 81.75 144 GLY A CA 1
ATOM 1169 C C . GLY A 1 144 ? 2.060 20.286 2.529 1.00 81.75 144 GLY A C 1
ATOM 1170 O O . GLY A 1 144 ? 1.053 20.211 1.825 1.00 81.75 144 GLY A O 1
ATOM 1171 N N . TYR A 1 145 ? 2.856 19.228 2.724 1.00 79.88 145 TYR A N 1
ATOM 1172 C CA . TYR A 1 145 ? 2.497 17.893 2.245 1.00 79.88 145 TYR A CA 1
ATOM 1173 C C . TYR A 1 145 ? 1.367 17.317 3.103 1.00 79.88 145 TYR A C 1
ATOM 1175 O O . TYR A 1 145 ? 0.356 16.878 2.562 1.00 79.88 145 TYR A O 1
ATOM 1183 N N . PHE A 1 146 ? 1.510 17.364 4.431 1.00 86.81 146 PHE A N 1
ATOM 1184 C CA . PHE A 1 146 ? 0.548 16.782 5.367 1.00 86.81 146 PHE A CA 1
ATOM 1185 C C . PHE A 1 146 ? -0.854 17.394 5.244 1.00 86.81 146 PHE A C 1
ATOM 1187 O O . PHE A 1 146 ? -1.832 16.654 5.275 1.00 86.81 146 PHE A O 1
ATOM 1194 N N . ASP A 1 147 ? -0.964 18.704 5.019 1.00 88.12 147 ASP A N 1
ATOM 1195 C CA . ASP A 1 147 ? -2.236 19.434 4.900 1.00 88.12 147 ASP A CA 1
ATOM 1196 C C . ASP A 1 147 ? -3.132 18.887 3.774 1.00 88.12 147 ASP A C 1
ATOM 1198 O O . ASP A 1 147 ? -4.348 18.763 3.910 1.00 88.12 147 ASP A O 1
ATOM 1202 N N . ASN A 1 148 ? -2.517 18.425 2.682 1.00 85.56 148 ASN A N 1
ATOM 1203 C CA . ASN A 1 148 ? -3.239 17.823 1.567 1.00 85.56 148 ASN A CA 1
ATOM 1204 C C . ASN A 1 148 ? -3.725 16.387 1.853 1.00 85.56 148 ASN A C 1
ATOM 1206 O O . ASN A 1 148 ? -4.614 15.890 1.157 1.00 85.56 148 ASN A O 1
ATOM 1210 N N . TYR A 1 149 ? -3.176 15.686 2.845 1.00 86.88 149 TYR A N 1
ATOM 1211 C CA . TYR A 1 149 ? -3.522 14.284 3.123 1.00 86.88 149 TYR A CA 1
ATOM 1212 C C . TYR A 1 149 ? -4.313 14.118 4.421 1.00 86.88 149 TYR A C 1
ATOM 1214 O O . TYR A 1 149 ? -5.365 13.465 4.410 1.00 86.88 149 TYR A O 1
ATOM 1222 N N . GLY A 1 150 ? -3.835 14.733 5.501 1.00 92.31 150 GLY A N 1
ATOM 1223 C CA . GLY A 1 150 ? -4.340 14.597 6.860 1.00 92.31 150 GLY A CA 1
ATOM 1224 C C . GLY A 1 150 ? -4.045 13.229 7.484 1.00 92.31 150 GLY A C 1
ATOM 1225 O O . GLY A 1 150 ? -3.732 12.252 6.798 1.00 92.31 150 GLY A O 1
ATOM 1226 N N . ILE A 1 151 ? -4.219 13.142 8.806 1.00 94.75 151 ILE A N 1
ATOM 1227 C CA . ILE A 1 151 ? -3.882 11.948 9.603 1.00 94.75 151 ILE A CA 1
ATOM 1228 C C . ILE A 1 151 ? -4.620 10.678 9.150 1.00 94.75 151 ILE A C 1
ATOM 1230 O O . ILE A 1 151 ? -4.079 9.573 9.215 1.00 94.75 151 ILE A O 1
ATOM 1234 N N . ILE A 1 152 ? -5.849 10.828 8.638 1.00 95.31 152 ILE A N 1
ATOM 1235 C CA . ILE A 1 152 ? -6.660 9.693 8.184 1.00 95.31 152 ILE A CA 1
ATOM 1236 C C . ILE A 1 152 ? -5.991 8.999 6.995 1.00 95.31 152 ILE A C 1
ATOM 1238 O O . ILE A 1 152 ? -5.891 7.777 6.986 1.00 95.31 152 ILE A O 1
ATOM 1242 N N . ARG A 1 153 ? -5.506 9.750 6.001 1.00 94.62 153 ARG A N 1
ATOM 1243 C CA . ARG A 1 153 ? -4.837 9.156 4.832 1.00 94.62 153 ARG A CA 1
ATOM 1244 C C . ARG A 1 153 ? -3.396 8.773 5.129 1.00 94.62 153 ARG A C 1
ATOM 1246 O O . ARG A 1 153 ? -2.900 7.808 4.559 1.00 94.62 153 ARG A O 1
ATOM 1253 N N . ASP A 1 154 ? -2.730 9.536 5.990 1.00 93.06 154 ASP A N 1
ATOM 1254 C CA . ASP A 1 154 ? -1.313 9.324 6.249 1.00 93.06 154 ASP A CA 1
ATOM 1255 C C . ASP A 1 154 ? -1.048 8.061 7.077 1.00 93.06 154 ASP A C 1
ATOM 1257 O O . ASP A 1 154 ? -0.134 7.310 6.732 1.00 93.06 154 ASP A O 1
ATOM 1261 N N . ILE A 1 155 ? -1.884 7.793 8.092 1.00 95.44 155 ILE A N 1
ATOM 1262 C CA . ILE A 1 155 ? -1.677 6.709 9.071 1.00 95.44 155 ILE A CA 1
ATOM 1263 C C . ILE A 1 155 ? -2.882 5.763 9.203 1.00 95.44 155 ILE A C 1
ATOM 1265 O O . ILE A 1 155 ? -2.721 4.544 9.296 1.00 95.44 155 ILE A O 1
ATOM 1269 N N . MET A 1 156 ? -4.108 6.295 9.267 1.00 96.00 156 MET A N 1
ATOM 1270 C CA . MET A 1 156 ? -5.272 5.474 9.633 1.00 96.00 156 MET A CA 1
ATOM 1271 C C . MET A 1 156 ? -5.681 4.507 8.515 1.00 96.00 156 MET A C 1
ATOM 1273 O O . MET A 1 156 ? -5.912 3.329 8.771 1.00 96.00 156 MET A O 1
ATOM 1277 N N . GLN A 1 157 ? -5.761 5.000 7.278 1.00 95.88 157 GLN A N 1
ATOM 1278 C CA . GLN A 1 157 ? -6.223 4.250 6.107 1.00 95.88 157 GLN A CA 1
ATOM 1279 C C . GLN A 1 157 ? -5.258 3.126 5.702 1.00 95.88 157 GLN A C 1
ATOM 1281 O O . GLN A 1 157 ? -5.697 2.145 5.104 1.00 95.88 157 GLN A O 1
ATOM 1286 N N . ASN A 1 158 ? -3.971 3.258 6.029 1.00 95.38 158 ASN A N 1
ATOM 1287 C CA . ASN A 1 158 ? -2.929 2.285 5.717 1.00 95.38 158 ASN A CA 1
ATOM 1288 C C . ASN A 1 158 ? -2.546 1.467 6.966 1.00 95.38 158 ASN A C 1
ATOM 1290 O O . ASN A 1 158 ? -3.159 0.433 7.224 1.00 95.38 158 ASN A O 1
ATOM 1294 N N . HIS A 1 159 ? -1.620 1.953 7.783 1.00 96.56 159 HIS A N 1
ATOM 1295 C CA . HIS A 1 159 ? -0.940 1.246 8.857 1.00 96.56 159 HIS A CA 1
ATOM 1296 C C . HIS A 1 159 ? -1.915 0.656 9.878 1.00 96.56 159 HIS A C 1
ATOM 1298 O O . HIS A 1 159 ? -1.895 -0.548 10.145 1.00 96.56 159 HIS A O 1
ATOM 1304 N N . LEU A 1 160 ? -2.818 1.481 10.419 1.00 97.31 160 LEU A N 1
ATOM 1305 C CA . LEU A 1 160 ? -3.768 1.018 11.435 1.00 97.31 160 LEU A CA 1
ATOM 1306 C C . LEU A 1 160 ? -4.808 0.061 10.856 1.00 97.31 160 LEU A C 1
ATOM 1308 O O . LEU A 1 160 ? -5.160 -0.922 11.508 1.00 97.31 160 LEU A O 1
ATOM 1312 N N . LEU A 1 161 ? -5.268 0.301 9.627 1.00 97.00 161 LEU A N 1
ATOM 1313 C CA . LEU A 1 161 ? -6.221 -0.583 8.963 1.00 97.00 161 LEU A CA 1
ATOM 1314 C C . LEU A 1 161 ? -5.597 -1.942 8.607 1.00 97.00 161 LEU A C 1
ATOM 1316 O O . LEU A 1 161 ? -6.264 -2.970 8.712 1.00 97.00 161 LEU A O 1
ATOM 1320 N N . GLN A 1 162 ? -4.313 -1.971 8.238 1.00 97.25 162 GLN A N 1
ATOM 1321 C CA . GLN A 1 162 ? -3.566 -3.207 7.997 1.00 97.25 162 GLN A CA 1
ATOM 1322 C C . GLN A 1 162 ? -3.397 -4.031 9.279 1.00 97.25 162 GLN A C 1
ATOM 1324 O O . GLN A 1 162 ? -3.646 -5.239 9.262 1.00 97.25 162 GLN A O 1
ATOM 1329 N N . ILE A 1 163 ? -3.033 -3.382 10.390 1.00 97.06 163 ILE A N 1
ATOM 1330 C CA . ILE A 1 163 ? -2.944 -4.032 11.706 1.00 97.06 163 ILE A CA 1
ATOM 1331 C C . ILE A 1 163 ? -4.318 -4.553 12.137 1.00 97.06 163 ILE A C 1
ATOM 1333 O O . ILE A 1 163 ? -4.421 -5.693 12.583 1.00 97.06 163 ILE A O 1
ATOM 1337 N N . LEU A 1 164 ? -5.382 -3.762 11.949 1.00 96.88 164 LEU A N 1
ATOM 1338 C CA . LEU A 1 164 ? -6.756 -4.184 12.229 1.00 96.88 164 LEU A CA 1
ATOM 1339 C C . LEU A 1 164 ? -7.123 -5.442 11.442 1.00 96.88 164 LEU A C 1
ATOM 1341 O O . LEU A 1 164 ? -7.656 -6.386 12.020 1.00 96.88 164 LEU A O 1
ATOM 1345 N N . ALA A 1 165 ? -6.826 -5.473 10.140 1.00 97.06 165 ALA A N 1
ATOM 1346 C CA . ALA A 1 165 ? -7.132 -6.620 9.296 1.00 97.06 165 ALA A CA 1
ATOM 1347 C C . ALA A 1 165 ? -6.403 -7.886 9.777 1.00 97.06 165 ALA A C 1
ATOM 1349 O O . ALA A 1 165 ? -7.034 -8.928 9.903 1.00 97.06 165 ALA A O 1
ATOM 1350 N N . LEU A 1 166 ? -5.113 -7.791 10.121 1.00 95.56 166 LEU A N 1
ATOM 1351 C CA . LEU A 1 166 ? -4.348 -8.914 10.686 1.00 95.56 166 LEU A CA 1
ATOM 1352 C C . LEU A 1 166 ? -4.881 -9.363 12.055 1.00 95.56 166 LEU A C 1
ATOM 1354 O O . LEU A 1 166 ? -4.959 -10.558 12.346 1.00 95.56 166 LEU A O 1
ATOM 1358 N N . PHE A 1 167 ? -5.279 -8.410 12.897 1.00 95.19 167 PHE A N 1
ATOM 1359 C CA . PHE A 1 167 ? -5.837 -8.686 14.217 1.00 95.19 167 PHE A CA 1
ATOM 1360 C C . PHE A 1 167 ? -7.199 -9.391 14.141 1.00 95.19 167 PHE A C 1
ATOM 1362 O O . PHE A 1 167 ? -7.502 -10.223 14.995 1.00 95.19 167 PHE A O 1
ATOM 1369 N N . ALA A 1 168 ? -8.031 -9.049 13.155 1.00 95.69 168 ALA A N 1
ATOM 1370 C CA . ALA A 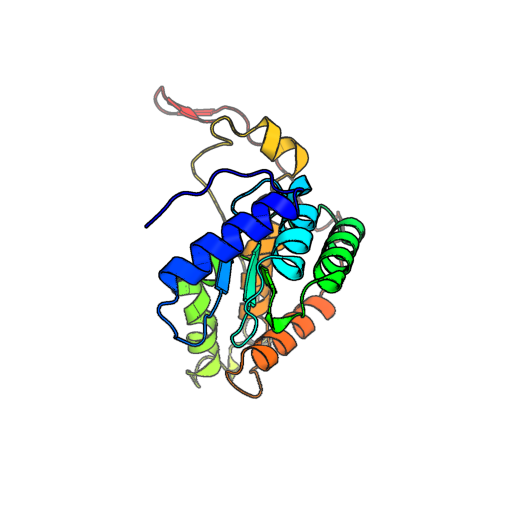1 168 ? -9.428 -9.477 13.087 1.00 95.69 168 ALA A CA 1
ATOM 1371 C C . ALA A 1 168 ? -9.713 -10.600 12.076 1.00 95.69 168 ALA A C 1
ATOM 1373 O O . ALA A 1 168 ? -10.815 -11.138 12.095 1.00 95.69 168 ALA A O 1
ATOM 1374 N N . MET A 1 169 ? -8.771 -10.947 11.192 1.00 96.06 169 MET A N 1
ATOM 1375 C CA . MET A 1 169 ? -8.974 -11.990 10.174 1.00 96.06 169 MET A CA 1
ATOM 1376 C C . MET A 1 169 ? -9.258 -13.360 10.787 1.00 96.06 169 MET A C 1
ATOM 1378 O O . MET A 1 169 ? -8.779 -13.639 11.882 1.00 96.06 169 MET A O 1
ATOM 1382 N N . GLU A 1 170 ? -10.004 -14.228 10.111 1.00 94.69 170 GLU A N 1
ATOM 1383 C CA . GLU A 1 170 ? -10.123 -15.619 10.564 1.00 94.69 170 GLU A CA 1
ATOM 1384 C C . GLU A 1 170 ? -8.791 -16.359 10.375 1.00 94.69 170 GLU A C 1
ATOM 1386 O O . GLU A 1 170 ? -7.867 -15.851 9.730 1.00 94.69 170 GLU A O 1
ATOM 1391 N N . THR A 1 171 ? -8.686 -17.562 10.938 1.00 93.56 171 THR A N 1
ATOM 1392 C CA . THR A 1 171 ? -7.547 -18.447 10.674 1.00 93.56 171 THR A CA 1
ATOM 1393 C C . THR A 1 171 ? -7.495 -18.763 9.176 1.00 93.56 171 THR A C 1
ATOM 1395 O O . THR A 1 171 ? -8.467 -19.310 8.646 1.00 93.56 171 THR A O 1
ATOM 1398 N N . PRO A 1 172 ? -6.404 -18.414 8.469 1.00 94.50 172 PRO A N 1
ATOM 1399 C CA . PRO A 1 172 ? -6.293 -18.699 7.046 1.00 94.50 172 PRO A CA 1
ATOM 1400 C C . PRO A 1 172 ? -6.145 -20.207 6.812 1.00 94.50 172 PRO A C 1
ATOM 1402 O O . PRO A 1 172 ? -5.673 -20.943 7.678 1.00 94.50 172 PRO A O 1
ATOM 1405 N N . VAL A 1 173 ? -6.535 -20.668 5.620 1.00 94.69 173 VAL A N 1
ATOM 1406 C CA . VAL A 1 173 ? -6.448 -22.091 5.236 1.00 94.69 173 VAL A CA 1
ATOM 1407 C C . VAL A 1 173 ? -4.995 -22.580 5.223 1.00 94.69 173 VAL A C 1
ATOM 1409 O O . VAL A 1 173 ? -4.723 -23.736 5.547 1.00 94.69 173 VAL A O 1
ATOM 1412 N N . SER A 1 174 ? -4.062 -21.693 4.882 1.00 94.38 174 SER A N 1
ATOM 1413 C CA . SER A 1 174 ? -2.625 -21.937 4.916 1.00 94.38 174 SER A CA 1
ATOM 1414 C C . SER A 1 174 ? -1.857 -20.647 5.243 1.00 94.38 174 SER A C 1
ATOM 1416 O O . SER A 1 174 ? -2.446 -19.581 5.426 1.00 94.38 174 SER A O 1
ATOM 1418 N N . LEU A 1 175 ? -0.526 -20.739 5.312 1.00 90.00 175 LEU A N 1
ATOM 1419 C CA . LEU A 1 175 ? 0.359 -19.575 5.442 1.00 90.00 175 LEU A CA 1
ATOM 1420 C C . LEU A 1 175 ? 0.744 -18.962 4.084 1.00 90.00 175 LEU A C 1
ATOM 1422 O O . LEU A 1 175 ? 1.592 -18.068 4.039 1.00 90.00 175 LEU A O 1
ATOM 1426 N N . ASP A 1 176 ? 0.137 -19.418 2.986 1.00 94.62 176 ASP A N 1
ATOM 1427 C CA . ASP A 1 176 ? 0.363 -18.834 1.670 1.00 94.62 176 ASP A CA 1
ATOM 1428 C C . ASP A 1 176 ? -0.150 -17.390 1.626 1.00 94.62 176 ASP A C 1
ATOM 1430 O O . ASP A 1 176 ? -1.188 -17.035 2.195 1.00 94.62 176 ASP A O 1
ATOM 1434 N N . ALA A 1 177 ? 0.590 -16.534 0.918 1.00 92.88 177 ALA A N 1
ATOM 1435 C CA . ALA A 1 177 ? 0.338 -15.094 0.895 1.00 92.88 177 ALA A CA 1
ATOM 1436 C C . ALA A 1 177 ? -1.094 -14.741 0.451 1.00 92.88 177 ALA A C 1
ATOM 1438 O O . ALA A 1 177 ? -1.681 -13.784 0.963 1.00 92.88 177 ALA A O 1
ATOM 1439 N N . GLU A 1 178 ? -1.662 -15.516 -0.477 1.00 95.06 178 GLU A N 1
ATOM 1440 C CA . GLU A 1 178 ? -3.014 -15.286 -0.985 1.00 95.06 178 GLU A CA 1
ATOM 1441 C C . GLU A 1 178 ? -4.094 -15.647 0.036 1.00 95.06 178 GLU A C 1
ATOM 1443 O O . GLU A 1 178 ? -5.048 -14.890 0.203 1.00 95.06 178 GLU A O 1
ATOM 1448 N N . ASP A 1 179 ? -3.927 -16.746 0.772 1.00 96.31 179 ASP A N 1
ATOM 1449 C CA . ASP A 1 179 ? -4.888 -17.178 1.789 1.00 96.31 179 ASP A CA 1
ATOM 1450 C C . ASP A 1 179 ? -4.954 -16.174 2.943 1.00 96.31 179 ASP A C 1
ATOM 1452 O O . ASP A 1 179 ? -6.039 -15.775 3.374 1.00 96.31 179 ASP A O 1
ATOM 1456 N N . ILE A 1 180 ? -3.795 -15.663 3.370 1.00 95.31 180 ILE A N 1
ATOM 1457 C CA . ILE A 1 180 ? -3.719 -14.575 4.352 1.00 95.31 180 ILE A CA 1
ATOM 1458 C C . ILE A 1 180 ? -4.399 -13.312 3.801 1.00 95.31 180 ILE A C 1
ATOM 1460 O O . ILE A 1 180 ? -5.169 -12.647 4.502 1.00 95.31 180 ILE A O 1
ATOM 1464 N N . ARG A 1 181 ? -4.140 -12.958 2.535 1.00 96.12 181 ARG A N 1
ATOM 1465 C CA . ARG A 1 181 ? -4.752 -11.785 1.895 1.00 96.12 181 ARG A CA 1
ATOM 1466 C C . ARG A 1 181 ? -6.272 -11.911 1.817 1.00 96.12 181 ARG A C 1
ATOM 1468 O O . ARG A 1 181 ? -6.963 -10.924 2.080 1.00 96.12 181 ARG A O 1
ATOM 1475 N N . ASN A 1 182 ? -6.788 -13.094 1.506 1.00 97.44 182 ASN A N 1
ATOM 1476 C CA . ASN A 1 182 ? -8.218 -13.364 1.415 1.00 97.44 182 ASN A CA 1
ATOM 1477 C C . ASN A 1 182 ? -8.927 -13.124 2.753 1.00 97.44 182 ASN A C 1
ATOM 1479 O O . ASN A 1 182 ? -9.928 -12.401 2.785 1.00 97.44 182 ASN A O 1
ATOM 1483 N N . GLU A 1 183 ? -8.379 -13.626 3.863 1.00 97.69 183 GLU A N 1
ATOM 1484 C CA . GLU A 1 183 ? -8.981 -13.410 5.184 1.00 97.69 183 GLU A CA 1
ATOM 1485 C C . GLU A 1 183 ? -8.888 -11.942 5.635 1.00 97.69 183 GLU A C 1
ATOM 1487 O O . GLU A 1 183 ? -9.855 -11.397 6.177 1.00 97.69 183 GLU A O 1
ATOM 1492 N N . LYS A 1 184 ? -7.799 -11.229 5.306 1.00 97.75 184 LYS A N 1
ATOM 1493 C CA . LYS A 1 184 ? -7.718 -9.770 5.517 1.00 97.75 184 LYS A CA 1
ATOM 1494 C C . LYS A 1 184 ? -8.803 -9.021 4.737 1.00 97.75 184 LYS A C 1
ATOM 1496 O O . LYS A 1 184 ? -9.489 -8.162 5.288 1.00 97.75 184 LYS A O 1
ATOM 1501 N N . VAL A 1 185 ? -8.983 -9.334 3.452 1.00 97.88 185 VAL A N 1
ATOM 1502 C CA . VAL A 1 185 ? -9.986 -8.678 2.592 1.00 97.88 185 VAL A CA 1
ATOM 1503 C C . VAL A 1 185 ? -11.408 -8.971 3.071 1.00 97.88 185 VAL A C 1
ATOM 1505 O O . VAL A 1 185 ? -12.259 -8.079 3.041 1.00 97.88 185 VAL A O 1
ATOM 1508 N N . LYS A 1 186 ? -11.677 -10.188 3.547 1.00 98.31 186 LYS A N 1
ATOM 1509 C CA . LYS A 1 186 ? -12.975 -10.584 4.107 1.00 98.31 186 LYS A CA 1
ATOM 1510 C C . LYS A 1 186 ? -13.363 -9.740 5.323 1.00 98.31 186 LYS A C 1
ATOM 1512 O O . LYS A 1 186 ? -14.514 -9.303 5.404 1.00 98.31 186 LYS A O 1
ATOM 1517 N N . VAL A 1 187 ? -12.412 -9.436 6.213 1.00 97.50 187 VAL A N 1
ATOM 1518 C CA . VAL A 1 187 ? -12.632 -8.494 7.326 1.00 97.50 187 VAL A CA 1
ATOM 1519 C C . VAL A 1 187 ? -13.012 -7.124 6.791 1.00 97.50 187 VAL A C 1
ATOM 1521 O O . VAL A 1 187 ? -14.066 -6.605 7.148 1.00 97.50 187 VAL A O 1
ATOM 1524 N N . LEU A 1 188 ? -12.191 -6.558 5.901 1.00 97.38 188 LEU A N 1
ATOM 1525 C CA . LEU A 1 188 ? -12.396 -5.202 5.386 1.00 97.38 188 LEU A CA 1
ATOM 1526 C C . LEU A 1 188 ? -13.746 -5.053 4.670 1.00 97.38 188 LEU A C 1
ATOM 1528 O O . LEU A 1 188 ? -14.423 -4.044 4.841 1.00 97.38 188 LEU A O 1
ATOM 1532 N N . ARG A 1 189 ? -14.184 -6.075 3.924 1.00 97.19 189 ARG A N 1
ATOM 1533 C CA . ARG A 1 189 ? -15.507 -6.107 3.272 1.00 97.19 189 ARG A CA 1
ATOM 1534 C C . ARG A 1 189 ? -16.675 -6.204 4.254 1.00 97.19 189 ARG A C 1
ATOM 1536 O O . ARG A 1 189 ? -17.779 -5.793 3.915 1.00 97.19 189 ARG A O 1
ATOM 1543 N N . SER A 1 190 ? -16.438 -6.746 5.444 1.00 97.00 190 SER A N 1
ATOM 1544 C CA . SER A 1 190 ? -17.447 -6.882 6.500 1.00 97.00 190 SER A CA 1
ATOM 1545 C C . SER A 1 190 ? -17.544 -5.637 7.390 1.00 97.00 190 SER A C 1
ATOM 1547 O O . SER A 1 190 ? -18.454 -5.532 8.215 1.00 97.00 190 SER A O 1
ATOM 1549 N N . MET A 1 191 ? -16.619 -4.681 7.248 1.00 95.81 191 MET A N 1
ATOM 1550 C CA . MET A 1 191 ? -16.642 -3.436 8.010 1.00 95.81 191 MET A CA 1
ATOM 1551 C C . MET A 1 191 ? -17.760 -2.516 7.519 1.00 95.81 191 MET A C 1
ATOM 1553 O O . MET A 1 191 ? -17.936 -2.281 6.324 1.00 95.81 191 MET A O 1
ATOM 1557 N N . ARG A 1 192 ? -18.499 -1.935 8.467 1.00 95.38 192 ARG A N 1
ATOM 1558 C CA . ARG A 1 192 ? -19.463 -0.873 8.164 1.00 95.38 192 ARG A CA 1
ATOM 1559 C C . ARG A 1 192 ? -18.706 0.418 7.829 1.00 95.38 192 ARG A C 1
ATOM 1561 O O . ARG A 1 192 ? -17.746 0.731 8.536 1.00 95.38 192 ARG A O 1
ATOM 1568 N N . PRO A 1 193 ? -19.139 1.189 6.815 1.00 93.75 193 PRO A N 1
ATOM 1569 C CA . PRO A 1 193 ? -18.582 2.512 6.559 1.00 93.75 193 PRO A CA 1
ATOM 1570 C C . PRO A 1 193 ? -18.663 3.404 7.801 1.00 93.75 193 PRO A C 1
ATOM 1572 O O . PRO A 1 193 ? -19.660 3.375 8.531 1.00 93.75 193 PRO A O 1
ATOM 1575 N N . LEU A 1 194 ? -17.617 4.201 8.025 1.00 93.50 194 LEU A N 1
ATOM 1576 C CA . LEU A 1 194 ? -17.563 5.145 9.137 1.00 93.50 194 LEU A CA 1
ATOM 1577 C C . LEU A 1 194 ? -18.680 6.187 9.008 1.00 93.50 194 LEU A C 1
ATOM 1579 O O . LEU A 1 194 ? -18.877 6.771 7.945 1.00 93.50 194 LEU A O 1
ATOM 1583 N N . GLN A 1 195 ? -19.379 6.428 10.114 1.00 95.75 195 GLN A N 1
ATOM 1584 C CA . GLN A 1 195 ? -20.329 7.532 10.254 1.00 95.75 195 GLN A CA 1
ATOM 1585 C C . GLN A 1 195 ? -19.654 8.663 11.026 1.00 95.75 195 GLN A C 1
ATOM 1587 O O . GLN A 1 195 ? -18.913 8.390 11.970 1.00 95.75 195 GLN A O 1
ATOM 1592 N N . LEU A 1 196 ? -19.929 9.916 10.660 1.00 95.38 196 LEU A N 1
ATOM 1593 C CA . LEU A 1 196 ? -19.278 11.087 11.266 1.00 95.38 196 LEU A CA 1
ATOM 1594 C C . LEU A 1 196 ? -19.497 11.185 12.783 1.00 95.38 196 LEU A C 1
ATOM 1596 O O . LEU A 1 196 ? -18.608 11.628 13.495 1.00 95.38 196 LEU A O 1
ATOM 1600 N N . GLU A 1 197 ? -20.632 10.704 13.289 1.00 97.19 197 GLU A N 1
ATOM 1601 C CA . GLU A 1 197 ? -20.928 10.622 14.729 1.00 97.19 197 GLU A CA 1
ATOM 1602 C C . GLU A 1 197 ? -19.956 9.725 15.519 1.00 97.19 197 GLU A C 1
ATOM 1604 O O . GLU A 1 197 ? -19.809 9.888 16.726 1.00 97.19 197 GLU A O 1
ATOM 1609 N N . ASN A 1 198 ? -19.267 8.802 14.838 1.00 96.44 198 ASN A N 1
ATOM 1610 C CA . ASN A 1 198 ? -18.265 7.911 15.424 1.00 96.44 198 ASN A CA 1
ATOM 1611 C C . ASN A 1 198 ? -16.829 8.421 15.206 1.00 96.44 198 ASN A C 1
ATOM 1613 O O . ASN A 1 198 ? -15.873 7.675 15.422 1.00 96.44 198 ASN A O 1
ATOM 1617 N N . VAL A 1 199 ? -16.659 9.661 14.735 1.00 97.12 199 VAL A N 1
ATOM 1618 C CA . VAL A 1 199 ? -15.356 10.238 14.394 1.00 97.12 199 VAL A CA 1
ATOM 1619 C C . VAL A 1 199 ? -15.155 11.541 15.154 1.00 97.12 199 VAL A C 1
ATOM 1621 O O . VAL A 1 199 ? -15.965 12.459 15.085 1.00 97.12 199 VAL A O 1
ATOM 1624 N N . VAL A 1 200 ? -14.018 11.643 15.838 1.00 97.44 200 VAL A N 1
ATOM 1625 C CA . VAL A 1 200 ? -13.548 12.890 16.443 1.00 97.44 200 VAL A CA 1
ATOM 1626 C C . VAL A 1 200 ? -12.248 13.283 15.759 1.00 97.44 200 VAL A C 1
ATOM 1628 O O . VAL A 1 200 ? -11.292 12.509 15.735 1.00 97.44 200 VAL A O 1
ATOM 1631 N N . THR A 1 201 ? -12.211 14.488 15.197 1.00 95.88 201 THR A N 1
ATOM 1632 C CA . THR A 1 201 ? -11.005 15.071 14.601 1.00 95.88 201 THR A CA 1
ATOM 1633 C C . THR A 1 201 ? -10.460 16.172 15.495 1.00 95.88 201 THR A C 1
ATOM 1635 O O . THR A 1 201 ? -11.225 16.973 16.029 1.00 95.88 201 THR A O 1
ATOM 1638 N N . GLY A 1 202 ? -9.138 16.246 15.616 1.00 94.38 202 GLY A N 1
ATOM 1639 C CA . GLY A 1 202 ? -8.447 17.305 16.342 1.00 94.38 202 GLY A CA 1
ATOM 1640 C C . GLY A 1 202 ? -7.306 17.892 15.519 1.00 94.38 202 GLY A C 1
ATOM 1641 O O . GLY A 1 202 ? -6.808 17.261 14.589 1.00 94.38 202 GLY A O 1
ATOM 1642 N N . GLN A 1 203 ? -6.891 19.099 15.889 1.00 93.38 203 GLN A N 1
ATOM 1643 C CA . GLN A 1 203 ? -5.688 19.750 15.388 1.00 93.38 203 GLN A CA 1
ATOM 1644 C C . GLN A 1 203 ? -4.918 20.273 16.598 1.00 93.38 203 GLN A C 1
ATOM 1646 O O . GLN A 1 203 ? -5.489 20.976 17.437 1.00 93.38 203 GLN A O 1
ATOM 1651 N N . TYR A 1 204 ? -3.651 19.881 16.718 1.00 90.38 204 TYR A N 1
ATOM 1652 C CA . TYR A 1 204 ? -2.801 20.325 17.815 1.00 90.38 204 TYR A CA 1
ATOM 1653 C C . TYR A 1 204 ? -2.499 21.831 17.686 1.00 90.38 204 TYR A C 1
ATOM 1655 O O . TYR A 1 204 ? -2.605 22.416 16.604 1.00 90.38 204 TYR A O 1
ATOM 1663 N N . LYS A 1 205 ? -2.167 22.471 18.808 1.00 87.25 205 LYS A N 1
ATOM 1664 C CA . LYS A 1 205 ? -1.739 23.872 18.879 1.00 87.25 205 LYS A CA 1
ATOM 1665 C C . LYS A 1 205 ? -0.500 23.959 19.753 1.00 87.25 205 LYS A C 1
ATOM 1667 O O . LYS A 1 205 ? -0.395 23.201 20.715 1.00 87.25 205 LYS A O 1
ATOM 1672 N N . SER A 1 206 ? 0.311 24.981 19.490 1.00 83.50 206 SER A N 1
ATOM 1673 C CA . SER A 1 206 ? 1.568 25.204 20.195 1.00 83.50 206 SER A CA 1
ATOM 1674 C C . SER A 1 206 ? 1.391 25.174 21.705 1.00 83.50 206 SER A C 1
ATOM 1676 O O . SER A 1 206 ? 0.529 25.879 22.246 1.00 83.50 206 SER A O 1
ATOM 1678 N N . HIS A 1 207 ? 2.258 24.432 22.385 1.00 82.19 207 HIS A N 1
ATOM 1679 C CA . HIS A 1 207 ? 2.297 24.378 23.839 1.00 82.19 207 HIS A CA 1
ATOM 1680 C C . HIS A 1 207 ? 3.723 24.568 24.361 1.00 82.19 207 HIS A C 1
ATOM 1682 O O . HIS A 1 207 ? 4.664 23.952 23.874 1.00 82.19 207 HIS A O 1
ATOM 1688 N N . VAL A 1 208 ? 3.892 25.406 25.387 1.00 83.19 208 VAL A N 1
ATOM 1689 C CA . VAL A 1 208 ? 5.199 25.657 26.010 1.00 83.19 208 VAL A CA 1
ATOM 1690 C C . VAL A 1 208 ? 5.295 24.888 27.320 1.00 83.19 208 VAL A C 1
ATOM 1692 O O . VAL A 1 208 ? 4.524 25.141 28.247 1.00 83.19 208 VAL A O 1
ATOM 1695 N N . ARG A 1 209 ? 6.280 23.990 27.428 1.00 79.06 209 ARG A N 1
ATOM 1696 C CA . ARG A 1 209 ? 6.568 23.231 28.653 1.00 79.06 209 ARG A CA 1
ATOM 1697 C C . ARG A 1 209 ? 8.052 23.330 28.995 1.00 79.06 209 ARG A C 1
ATOM 1699 O O . ARG A 1 209 ? 8.901 22.899 28.224 1.00 79.06 209 ARG A O 1
ATOM 1706 N N . GLY A 1 210 ? 8.369 23.902 30.161 1.00 78.25 210 GLY A N 1
ATOM 1707 C CA . GLY A 1 210 ? 9.753 24.012 30.647 1.00 78.25 210 GLY A CA 1
ATOM 1708 C C . GLY A 1 210 ? 10.672 24.873 29.769 1.00 78.25 210 GLY A C 1
ATOM 1709 O O . GLY A 1 210 ? 11.858 24.586 29.677 1.00 78.25 210 GLY A O 1
ATOM 1710 N N . GLY A 1 211 ? 10.129 25.892 29.091 1.00 82.56 211 GLY A N 1
ATOM 1711 C CA . GLY A 1 211 ? 10.883 26.755 28.170 1.00 82.56 211 GLY A CA 1
ATOM 1712 C C . GLY A 1 211 ? 11.064 26.188 26.756 1.00 82.56 211 GLY A C 1
ATOM 1713 O O . GLY A 1 211 ? 11.585 26.889 25.895 1.00 82.56 211 GLY A O 1
ATOM 1714 N N . VAL A 1 212 ? 10.600 24.961 26.496 1.00 75.69 212 VAL A N 1
ATOM 1715 C CA . VAL A 1 212 ? 10.565 24.356 25.159 1.00 75.69 212 VAL A CA 1
ATOM 1716 C C . VAL A 1 212 ? 9.169 24.540 24.564 1.00 75.69 212 VAL A C 1
ATOM 1718 O O . VAL A 1 212 ? 8.170 24.210 25.209 1.00 75.69 212 VAL A O 1
ATOM 1721 N N . THR A 1 213 ? 9.101 25.076 23.346 1.00 77.00 213 THR A N 1
ATOM 1722 C CA . THR A 1 213 ? 7.860 25.183 22.567 1.00 77.00 213 THR A CA 1
ATOM 1723 C C . THR A 1 213 ? 7.682 23.916 21.746 1.00 77.00 213 THR A C 1
ATOM 1725 O O . THR A 1 213 ? 8.475 23.646 20.848 1.00 77.00 213 THR A O 1
ATOM 1728 N N . TYR A 1 214 ? 6.639 23.159 22.058 1.00 71.44 214 TYR A N 1
ATOM 1729 C CA . TYR A 1 214 ? 6.179 22.025 21.270 1.00 71.44 214 TYR A CA 1
ATOM 1730 C C . TYR A 1 214 ? 5.130 22.502 20.252 1.00 71.44 214 TYR A C 1
ATOM 1732 O O . TYR A 1 214 ? 4.425 23.482 20.541 1.00 71.44 214 TYR A O 1
ATOM 1740 N N . PRO A 1 215 ? 5.052 21.852 19.076 1.00 62.75 215 PRO A N 1
ATOM 1741 C CA . PRO A 1 215 ? 4.036 22.112 18.063 1.00 62.75 215 PRO A CA 1
ATOM 1742 C C . PRO A 1 215 ? 2.611 22.133 18.611 1.00 62.75 215 PRO A C 1
ATOM 1744 O O . PRO A 1 215 ? 2.285 21.332 19.515 1.00 62.75 215 PRO A O 1
#

Radius of gyration: 21.65 Å; chains: 1; bounding box: 48×50×56 Å

Organism: Fragaria ananassa (NCBI:txid3747)